Protein AF-M4STZ7-F1 (afdb_monomer_lite)

Organism: NCBI:txid5691

Radius of gyration: 36.87 Å; chains: 1; bounding box: 83×40×98 Å

pLDDT: mean 79.19, std 10.37, range [31.92, 92.44]

Structure (mmCIF, N/CA/C/O backbone):
data_AF-M4STZ7-F1
#
_entry.id   AF-M4STZ7-F1
#
loop_
_atom_site.group_PDB
_atom_site.id
_atom_site.type_symbol
_atom_site.label_atom_id
_atom_site.label_alt_id
_atom_site.label_comp_id
_atom_site.label_asym_id
_atom_site.label_entity_id
_atom_site.label_seq_id
_atom_site.pdbx_PDB_ins_code
_atom_site.Cartn_x
_atom_site.Cartn_y
_atom_site.Cartn_z
_atom_site.occupancy
_atom_site.B_iso_or_equiv
_atom_site.auth_seq_id
_atom_site.auth_comp_id
_atom_site.auth_asym_id
_atom_site.auth_atom_id
_atom_site.pdbx_PDB_model_num
ATOM 1 N N . ALA A 1 1 ? -32.138 -18.085 44.989 1.00 36.69 1 ALA A N 1
ATOM 2 C CA . ALA A 1 1 ? -31.304 -17.158 44.202 1.00 36.69 1 ALA A CA 1
ATOM 3 C C . ALA A 1 1 ? -30.713 -16.128 45.153 1.00 36.69 1 ALA A C 1
ATOM 5 O O . ALA A 1 1 ? -31.464 -15.382 45.769 1.00 36.69 1 ALA A O 1
ATOM 6 N N . LYS A 1 2 ? -29.395 -16.163 45.372 1.00 31.92 2 LYS A N 1
ATOM 7 C CA . LYS A 1 2 ? -28.689 -15.140 46.151 1.00 31.92 2 LYS A CA 1
ATOM 8 C C . LYS A 1 2 ? -28.800 -13.855 45.323 1.00 31.92 2 LYS A C 1
ATOM 10 O O . LYS A 1 2 ? -28.365 -13.872 44.177 1.00 31.92 2 LYS A O 1
ATOM 15 N N . GLN A 1 3 ? -29.460 -12.813 45.834 1.00 32.50 3 GLN A N 1
ATOM 16 C CA . GLN A 1 3 ? -29.439 -11.492 45.198 1.00 32.50 3 GLN A CA 1
ATOM 17 C C . GLN A 1 3 ? -27.969 -11.105 45.050 1.00 32.50 3 GLN A C 1
ATOM 19 O O . GLN A 1 3 ? -27.291 -10.866 46.049 1.00 32.50 3 GLN A O 1
ATOM 24 N N . ALA A 1 4 ? -27.456 -11.147 43.822 1.00 40.38 4 ALA A N 1
ATOM 25 C CA . ALA A 1 4 ? -26.165 -10.567 43.526 1.00 40.38 4 ALA A CA 1
ATOM 26 C C . ALA A 1 4 ? -26.254 -9.091 43.922 1.00 40.38 4 ALA A C 1
ATOM 28 O O . ALA A 1 4 ? -27.244 -8.423 43.618 1.00 40.38 4 ALA A O 1
ATOM 29 N N . ASN A 1 5 ? -25.271 -8.610 44.674 1.00 54.84 5 ASN A N 1
ATOM 30 C CA . ASN A 1 5 ? -25.230 -7.217 45.078 1.00 54.84 5 ASN A CA 1
ATOM 31 C C . ASN A 1 5 ? -25.206 -6.370 43.794 1.00 54.84 5 ASN A C 1
ATOM 33 O O . ASN A 1 5 ? -24.408 -6.646 42.896 1.00 54.84 5 ASN A O 1
ATOM 37 N N . ASP A 1 6 ? -26.091 -5.377 43.687 1.00 68.31 6 ASP A N 1
ATOM 38 C CA . ASP A 1 6 ? -26.350 -4.589 42.463 1.00 68.31 6 ASP A CA 1
ATOM 39 C C . ASP A 1 6 ? -25.042 -4.056 41.835 1.00 68.31 6 ASP A C 1
ATOM 41 O O . ASP A 1 6 ? -24.856 -4.029 40.621 1.00 68.31 6 ASP A O 1
ATOM 45 N N . LYS A 1 7 ? -24.070 -3.712 42.693 1.00 77.56 7 LYS A N 1
ATOM 46 C CA . LYS A 1 7 ? -22.741 -3.233 42.295 1.00 77.56 7 LYS A CA 1
ATOM 47 C C . LYS A 1 7 ? -21.816 -4.321 41.747 1.00 77.56 7 LYS A C 1
ATOM 49 O O . LYS A 1 7 ? -21.089 -4.046 40.801 1.00 77.56 7 LYS A O 1
ATOM 54 N N . ASP A 1 8 ? -21.837 -5.530 42.299 1.00 81.69 8 ASP A N 1
ATOM 55 C CA . ASP A 1 8 ? -20.939 -6.609 41.864 1.00 81.69 8 ASP A CA 1
ATOM 56 C C . ASP A 1 8 ? -21.314 -7.074 40.453 1.00 81.69 8 ASP A C 1
ATOM 58 O O . ASP A 1 8 ? -20.449 -7.255 39.598 1.00 81.69 8 ASP A O 1
ATOM 62 N N . SER A 1 9 ? -22.619 -7.171 40.176 1.00 85.00 9 SER A N 1
ATOM 63 C CA . SER A 1 9 ? -23.129 -7.495 38.837 1.00 85.00 9 SER A CA 1
ATOM 64 C C . SER A 1 9 ? -22.817 -6.389 37.827 1.00 85.00 9 SER A C 1
ATOM 66 O O . SER A 1 9 ? -22.466 -6.685 36.683 1.00 85.00 9 SER A O 1
ATOM 68 N N . ALA A 1 10 ? -22.894 -5.120 38.246 1.00 86.31 10 ALA A N 1
ATOM 69 C CA . ALA A 1 10 ? -22.489 -3.977 37.430 1.00 86.31 10 ALA A CA 1
ATOM 70 C C . ALA A 1 10 ? -21.002 -4.021 37.081 1.00 86.31 10 ALA A C 1
ATOM 72 O O . ALA A 1 10 ? -20.657 -3.966 35.903 1.00 86.31 10 ALA A O 1
ATOM 73 N N . TYR A 1 11 ? -20.122 -4.195 38.069 1.00 86.50 11 TYR A N 1
ATOM 74 C CA . TYR A 1 11 ? -18.685 -4.297 37.823 1.00 86.50 11 TYR A CA 1
ATOM 75 C C . TYR A 1 11 ? -18.323 -5.510 36.966 1.00 86.50 11 TYR A C 1
ATOM 77 O O . TYR A 1 11 ? -17.530 -5.366 36.039 1.00 86.50 11 TYR A O 1
ATOM 85 N N . ALA A 1 12 ? -18.941 -6.671 37.199 1.00 87.69 12 ALA A N 1
ATOM 86 C CA . ALA A 1 12 ? -18.745 -7.853 36.362 1.00 87.69 12 ALA A CA 1
ATOM 87 C C . ALA A 1 12 ? -19.181 -7.604 34.906 1.00 87.69 12 ALA A C 1
ATOM 89 O O . ALA A 1 12 ? -18.456 -7.952 33.974 1.00 87.69 12 ALA A O 1
ATOM 90 N N . THR A 1 13 ? -20.323 -6.938 34.703 1.00 88.75 13 THR A N 1
ATOM 91 C CA . THR A 1 13 ? -20.820 -6.577 33.365 1.00 88.75 13 THR A CA 1
ATOM 92 C C . THR A 1 13 ? -19.887 -5.586 32.674 1.00 88.75 13 THR A C 1
ATOM 94 O O . THR A 1 13 ? -19.542 -5.783 31.509 1.00 88.75 13 THR A O 1
ATOM 97 N N . LEU A 1 14 ? -19.434 -4.542 33.378 1.00 87.69 14 LEU A N 1
ATOM 98 C CA . LEU A 1 14 ? -18.493 -3.551 32.846 1.00 87.69 14 LEU A CA 1
ATOM 99 C C . LEU A 1 14 ? -17.143 -4.192 32.498 1.00 87.69 14 LEU A C 1
ATOM 101 O O . LEU A 1 14 ? -16.616 -3.931 31.420 1.00 87.69 14 LEU A O 1
ATOM 105 N N . ALA A 1 15 ? -16.615 -5.068 33.357 1.00 86.44 15 ALA A N 1
ATOM 106 C CA . ALA A 1 15 ? -15.356 -5.771 33.123 1.00 86.44 15 ALA A CA 1
ATOM 107 C C . ALA A 1 15 ? -15.439 -6.715 31.913 1.00 86.44 15 ALA A C 1
ATOM 109 O O . ALA A 1 15 ? -14.572 -6.679 31.039 1.00 86.44 15 ALA A O 1
ATOM 110 N N . ALA A 1 16 ? -16.505 -7.514 31.811 1.00 88.31 16 ALA A N 1
ATOM 111 C CA . ALA A 1 16 ? -16.728 -8.393 30.665 1.00 88.31 16 ALA A CA 1
ATOM 112 C C . ALA A 1 16 ? -16.930 -7.598 29.362 1.00 88.31 16 ALA A C 1
ATOM 114 O O . ALA A 1 16 ? -16.381 -7.963 28.322 1.00 88.31 16 ALA A O 1
ATOM 115 N N . THR A 1 17 ? -17.647 -6.471 29.424 1.00 89.06 17 THR A N 1
ATOM 116 C CA . THR A 1 17 ? -17.831 -5.561 28.281 1.00 89.06 17 THR A CA 1
ATOM 117 C C . THR A 1 17 ? -16.500 -4.959 27.838 1.00 89.06 17 THR A C 1
ATOM 119 O O . THR A 1 17 ? -16.188 -4.968 26.648 1.00 89.06 17 THR A O 1
ATOM 122 N N . ALA A 1 18 ? -15.681 -4.481 28.778 1.00 86.69 18 ALA A N 1
ATOM 123 C CA . ALA A 1 18 ? -14.350 -3.955 28.491 1.00 86.69 18 ALA A CA 1
ATOM 124 C C . ALA A 1 18 ? -13.453 -5.020 27.838 1.00 86.69 18 ALA A C 1
ATOM 126 O O . ALA A 1 18 ? -12.790 -4.741 26.839 1.00 86.69 18 ALA A O 1
ATOM 127 N N . GLY A 1 19 ? -13.482 -6.256 28.351 1.00 86.25 19 GLY A N 1
ATOM 128 C CA . GLY A 1 19 ? -12.762 -7.391 27.771 1.00 86.25 19 GLY A CA 1
ATOM 129 C C . GLY A 1 19 ? -13.216 -7.722 26.346 1.00 86.25 19 GLY A C 1
ATOM 130 O O . GLY A 1 19 ? -12.379 -7.915 25.462 1.00 86.25 19 GLY A O 1
ATOM 131 N N . HIS A 1 20 ? -14.528 -7.722 26.093 1.00 87.81 20 HIS A N 1
ATOM 132 C CA . HIS A 1 20 ? -15.084 -7.930 24.756 1.00 87.81 20 HIS A CA 1
ATOM 133 C C . HIS A 1 20 ? -14.659 -6.824 23.783 1.00 87.81 20 HIS A C 1
ATOM 135 O O . HIS A 1 20 ? -14.109 -7.121 22.723 1.00 87.81 20 HIS A O 1
ATOM 141 N N . LYS A 1 21 ? -14.829 -5.553 24.172 1.00 87.12 21 LYS A N 1
ATOM 142 C CA . LYS A 1 21 ? -14.406 -4.391 23.377 1.00 87.12 21 LYS A CA 1
ATOM 143 C C . LYS A 1 21 ? -12.910 -4.430 23.064 1.00 87.12 21 LYS A C 1
ATOM 145 O O . LYS A 1 21 ? -12.522 -4.163 21.931 1.00 87.12 21 LYS A O 1
ATOM 150 N N . LEU A 1 22 ? -12.066 -4.818 24.025 1.00 86.12 22 LEU A N 1
ATOM 151 C CA . LEU A 1 22 ? -10.625 -4.975 23.810 1.00 86.12 22 LEU A CA 1
ATOM 152 C C . LEU A 1 22 ? -10.309 -6.101 22.816 1.00 86.12 22 LEU A C 1
ATOM 154 O O . LEU A 1 22 ? -9.464 -5.928 21.937 1.00 86.12 22 LEU A O 1
ATOM 158 N N . SER A 1 23 ? -10.971 -7.253 22.941 1.00 87.38 23 SER A N 1
ATOM 159 C CA . SER A 1 23 ? -10.806 -8.372 22.006 1.00 87.38 23 SER A CA 1
ATOM 160 C C . SER A 1 23 ? -11.215 -7.976 20.584 1.00 87.38 23 SER A C 1
ATOM 162 O O . SER A 1 23 ? -10.456 -8.198 19.639 1.00 87.38 23 SER A O 1
ATOM 164 N N . GLN A 1 24 ? -12.357 -7.300 20.444 1.00 87.50 24 GLN A N 1
ATOM 165 C CA . GLN A 1 24 ? -12.844 -6.784 19.170 1.00 87.50 24 GLN A CA 1
ATOM 166 C C . GLN A 1 24 ? -11.887 -5.740 18.580 1.00 87.50 24 GLN A C 1
ATOM 168 O O . GLN A 1 24 ? -11.532 -5.837 17.409 1.00 87.50 24 GLN A O 1
ATOM 173 N N . ALA A 1 25 ? -11.392 -4.800 19.393 1.00 86.69 25 ALA A N 1
ATOM 174 C CA . ALA A 1 25 ? -10.435 -3.786 18.953 1.00 86.69 25 ALA A CA 1
ATOM 175 C C . ALA A 1 25 ? -9.136 -4.423 18.443 1.00 86.69 25 ALA A C 1
ATOM 177 O O . ALA A 1 25 ? -8.599 -3.996 17.424 1.00 86.69 25 ALA A O 1
ATOM 178 N N . ARG A 1 26 ? -8.643 -5.478 19.108 1.00 86.25 26 ARG A N 1
ATOM 179 C CA . ARG A 1 26 ? -7.466 -6.238 18.655 1.00 86.25 26 ARG A CA 1
ATOM 180 C C . ARG A 1 26 ? -7.719 -6.955 17.330 1.00 86.25 26 ARG A C 1
ATOM 182 O O . ARG A 1 26 ? -6.863 -6.906 16.447 1.00 86.25 26 ARG A O 1
ATOM 189 N N . ALA A 1 27 ? -8.877 -7.598 17.180 1.00 85.81 27 ALA A N 1
ATOM 190 C CA . ALA A 1 27 ? -9.253 -8.262 15.934 1.00 85.81 27 ALA A CA 1
ATOM 191 C C . ALA A 1 27 ? -9.346 -7.252 14.777 1.00 85.81 27 ALA A C 1
ATOM 193 O O . ALA A 1 27 ? -8.732 -7.453 13.726 1.00 85.81 27 ALA A O 1
ATOM 194 N N . ASP A 1 28 ? -10.016 -6.122 15.007 1.00 85.94 28 ASP A N 1
ATOM 195 C CA . ASP A 1 28 ? -10.149 -5.035 14.039 1.00 85.94 28 ASP A CA 1
ATOM 196 C C . ASP A 1 28 ? -8.785 -4.439 13.668 1.00 85.94 28 ASP A C 1
ATOM 198 O O . ASP A 1 28 ? -8.473 -4.302 12.484 1.00 85.94 28 ASP A O 1
ATOM 202 N N . TYR A 1 29 ? -7.926 -4.187 14.659 1.00 84.56 29 TYR A N 1
ATOM 203 C CA . TYR A 1 29 ? -6.570 -3.686 14.447 1.00 84.56 29 TYR A CA 1
ATOM 204 C C . TYR A 1 29 ? -5.717 -4.641 13.601 1.00 84.56 29 TYR A C 1
ATOM 206 O O . TYR A 1 29 ? -5.048 -4.200 12.670 1.00 84.56 29 TYR A O 1
ATOM 214 N N . SER A 1 30 ? -5.771 -5.951 13.868 1.00 83.44 30 SER A N 1
ATOM 215 C CA . SER A 1 30 ? -5.002 -6.948 13.107 1.00 83.44 30 SER A CA 1
ATOM 216 C C . SER A 1 30 ? -5.407 -7.016 11.625 1.00 83.44 30 SER A C 1
ATOM 218 O O . SER A 1 30 ? -4.547 -7.062 10.743 1.00 83.44 30 SER A O 1
ATOM 220 N N . SER A 1 31 ? -6.711 -6.933 11.342 1.00 81.19 31 SER A N 1
ATOM 221 C CA . SER A 1 31 ? -7.262 -6.893 9.982 1.00 81.19 31 SER A CA 1
ATOM 222 C C . SER A 1 31 ? -6.841 -5.624 9.232 1.00 81.19 31 SER A C 1
ATOM 224 O O . SER A 1 31 ? -6.428 -5.686 8.070 1.00 81.19 31 SER A O 1
ATOM 226 N N . VAL A 1 32 ? -6.889 -4.470 9.907 1.00 85.88 32 VAL A N 1
ATOM 227 C CA . VAL A 1 32 ? -6.452 -3.185 9.343 1.00 85.88 32 VAL A CA 1
ATOM 228 C C . VAL A 1 32 ? -4.949 -3.190 9.068 1.00 85.88 32 VAL A C 1
ATOM 230 O O . VAL A 1 32 ? -4.535 -2.790 7.981 1.00 85.88 32 VAL A O 1
ATOM 233 N N . LEU A 1 33 ? -4.135 -3.685 10.006 1.00 85.19 33 LEU A N 1
ATOM 234 C CA . LEU A 1 33 ? -2.685 -3.784 9.836 1.00 85.19 33 LEU A CA 1
ATOM 235 C C . LEU A 1 33 ? -2.307 -4.601 8.605 1.00 85.19 33 LEU A C 1
ATOM 237 O O . LEU A 1 33 ? -1.517 -4.129 7.792 1.00 85.19 33 LEU A O 1
ATOM 241 N N . TYR A 1 34 ? -2.899 -5.785 8.434 1.00 84.38 34 TYR A N 1
ATOM 242 C CA . TYR A 1 34 ? -2.625 -6.637 7.277 1.00 84.38 34 TYR A CA 1
ATOM 243 C C . TYR A 1 34 ? -2.860 -5.895 5.951 1.00 84.38 34 TYR A C 1
ATOM 245 O O . TYR A 1 34 ? -2.016 -5.913 5.052 1.00 84.38 34 TYR A O 1
ATOM 253 N N . LYS A 1 35 ? -3.981 -5.172 5.847 1.00 86.00 35 LYS A N 1
ATOM 254 C CA . LYS A 1 35 ? -4.319 -4.392 4.650 1.00 86.00 35 LYS A CA 1
ATOM 255 C C . LYS A 1 35 ? -3.388 -3.197 4.448 1.00 86.00 35 LYS A C 1
ATOM 257 O O . LYS A 1 35 ? -2.974 -2.945 3.321 1.00 86.00 35 LYS A O 1
ATOM 262 N N . LEU A 1 36 ? -3.010 -2.492 5.514 1.00 87.12 36 LEU A N 1
ATOM 263 C CA . LEU A 1 36 ? -2.041 -1.395 5.435 1.00 87.12 36 LEU A CA 1
ATOM 264 C C . LEU A 1 36 ? -0.659 -1.880 4.985 1.00 87.12 36 LEU A C 1
ATOM 266 O O . LEU A 1 36 ? -0.031 -1.228 4.152 1.00 87.12 36 LEU A O 1
ATOM 270 N N . THR A 1 37 ? -0.199 -3.036 5.469 1.00 86.12 37 THR A N 1
ATOM 271 C CA . THR A 1 37 ? 1.058 -3.641 5.013 1.00 86.12 37 THR A CA 1
ATOM 272 C C . THR A 1 37 ? 1.017 -3.948 3.518 1.00 86.12 37 THR A C 1
ATOM 274 O O . THR A 1 37 ? 1.979 -3.643 2.816 1.00 86.12 37 THR A O 1
ATOM 277 N N . ALA A 1 38 ? -0.101 -4.471 3.003 1.00 84.69 38 ALA A N 1
ATOM 278 C CA . ALA A 1 38 ? -0.265 -4.706 1.569 1.00 84.69 38 ALA A CA 1
ATOM 279 C C . ALA A 1 38 ? -0.161 -3.405 0.748 1.00 84.69 38 ALA A C 1
ATOM 281 O O . ALA A 1 38 ? 0.524 -3.382 -0.275 1.00 84.69 38 ALA A O 1
ATOM 282 N N . VAL A 1 39 ? -0.758 -2.303 1.221 1.00 88.56 39 VAL A N 1
ATOM 283 C CA . VAL A 1 39 ? -0.627 -0.984 0.570 1.00 88.56 39 VAL A CA 1
ATOM 284 C C . VAL A 1 39 ? 0.818 -0.497 0.575 1.00 88.56 39 VAL A C 1
ATOM 286 O O . VAL A 1 39 ? 1.313 -0.046 -0.455 1.00 88.56 39 VAL A O 1
ATOM 289 N N . ILE A 1 40 ? 1.508 -0.586 1.714 1.00 87.88 40 ILE A N 1
ATOM 290 C CA . ILE A 1 40 ? 2.907 -0.155 1.830 1.00 87.88 40 ILE A CA 1
ATOM 291 C C . ILE A 1 40 ? 3.788 -0.939 0.852 1.00 87.88 40 ILE A C 1
ATOM 293 O O . ILE A 1 40 ? 4.594 -0.338 0.141 1.00 87.88 40 ILE A O 1
ATOM 297 N N . SER A 1 41 ? 3.606 -2.258 0.767 1.00 87.25 41 SER A N 1
ATOM 298 C CA . SER A 1 41 ? 4.318 -3.100 -0.199 1.00 87.25 41 SER A CA 1
ATOM 299 C C . SER A 1 41 ? 4.025 -2.687 -1.643 1.00 87.25 41 SER A C 1
ATOM 301 O O . SER A 1 41 ? 4.961 -2.497 -2.416 1.00 87.25 41 SER A O 1
ATOM 303 N N . ALA A 1 42 ? 2.756 -2.456 -1.995 1.00 89.50 42 ALA A N 1
ATOM 304 C CA . ALA A 1 42 ? 2.362 -2.007 -3.332 1.00 89.50 42 ALA A CA 1
ATOM 305 C C . ALA A 1 42 ? 2.991 -0.650 -3.708 1.00 89.50 42 ALA A C 1
ATOM 307 O O . ALA A 1 42 ? 3.523 -0.489 -4.808 1.00 89.50 42 ALA A O 1
ATOM 308 N N . ILE A 1 43 ? 2.995 0.316 -2.780 1.00 89.06 43 ILE A N 1
ATOM 309 C CA . ILE A 1 43 ? 3.647 1.622 -2.966 1.00 89.06 43 ILE A CA 1
ATOM 310 C C . ILE A 1 43 ? 5.152 1.441 -3.184 1.00 89.06 43 ILE A C 1
ATOM 312 O O . ILE A 1 43 ? 5.709 2.010 -4.123 1.00 89.06 43 ILE A O 1
ATOM 316 N N . ASN A 1 44 ? 5.815 0.644 -2.344 1.00 87.56 44 ASN A N 1
ATOM 317 C CA . ASN A 1 44 ? 7.256 0.419 -2.437 1.00 87.56 44 ASN A CA 1
ATOM 318 C C . ASN A 1 44 ? 7.649 -0.263 -3.751 1.00 87.56 44 ASN A C 1
ATOM 320 O O . ASN A 1 44 ? 8.606 0.175 -4.393 1.00 87.56 44 ASN A O 1
ATOM 324 N N . ASN A 1 45 ? 6.888 -1.268 -4.188 1.00 88.75 45 ASN A N 1
ATOM 325 C CA . ASN A 1 45 ? 7.097 -1.937 -5.471 1.00 88.75 45 ASN A CA 1
ATOM 326 C C . ASN A 1 45 ? 6.955 -0.957 -6.636 1.00 88.75 45 ASN A C 1
ATOM 328 O O . ASN A 1 45 ? 7.814 -0.905 -7.515 1.00 88.75 45 ASN A O 1
ATOM 332 N N . ARG A 1 46 ? 5.920 -0.107 -6.618 1.00 89.38 46 ARG A N 1
ATOM 333 C CA . ARG A 1 46 ? 5.728 0.898 -7.668 1.00 89.38 46 ARG A CA 1
ATOM 334 C C . ARG A 1 46 ? 6.828 1.962 -7.666 1.00 89.38 46 ARG A C 1
ATOM 336 O O . ARG A 1 46 ? 7.290 2.363 -8.731 1.00 89.38 46 ARG A O 1
ATOM 343 N N . ILE A 1 47 ? 7.296 2.396 -6.493 1.00 87.12 47 ILE A N 1
ATOM 344 C CA . ILE A 1 47 ? 8.455 3.297 -6.368 1.00 87.12 47 ILE A CA 1
ATOM 345 C C . ILE A 1 47 ? 9.715 2.639 -6.945 1.00 87.12 47 ILE A C 1
ATOM 347 O O . ILE A 1 47 ? 10.487 3.307 -7.631 1.00 87.12 47 ILE A O 1
ATOM 351 N N . ALA A 1 48 ? 9.939 1.350 -6.680 1.00 85.69 48 ALA A N 1
ATOM 352 C CA . ALA A 1 48 ? 11.068 0.610 -7.235 1.00 85.69 48 ALA A CA 1
ATOM 353 C C . ALA A 1 48 ? 10.990 0.529 -8.767 1.00 85.69 48 ALA A C 1
ATOM 355 O O . ALA A 1 48 ? 11.971 0.856 -9.435 1.00 85.69 48 ALA A O 1
ATOM 356 N N . ALA A 1 49 ? 9.815 0.215 -9.321 1.00 87.38 49 ALA A N 1
ATOM 357 C CA . ALA A 1 49 ? 9.586 0.216 -10.764 1.00 87.38 49 ALA A CA 1
ATOM 358 C C . ALA A 1 49 ? 9.861 1.597 -11.385 1.00 87.38 49 ALA A C 1
ATOM 360 O O . ALA A 1 49 ? 10.537 1.694 -12.403 1.00 87.38 49 ALA A O 1
ATOM 361 N N . LEU A 1 50 ? 9.418 2.688 -10.748 1.00 85.62 50 LEU A N 1
ATOM 362 C CA . LEU A 1 50 ? 9.689 4.058 -11.212 1.00 85.62 50 LEU A CA 1
ATOM 363 C C . LEU A 1 50 ? 11.181 4.411 -11.192 1.00 85.62 50 LEU A C 1
ATOM 365 O O . LEU A 1 50 ? 11.673 5.071 -12.111 1.00 85.62 50 LEU A O 1
ATOM 369 N N . LYS A 1 51 ? 11.918 3.972 -10.166 1.00 81.44 51 LYS A N 1
ATOM 370 C CA . LYS A 1 51 ? 13.379 4.133 -10.115 1.00 81.44 51 LYS A CA 1
ATOM 371 C C . LYS A 1 51 ? 14.053 3.378 -11.255 1.00 81.44 51 LYS A C 1
ATOM 373 O O . LYS A 1 51 ? 14.964 3.920 -11.876 1.00 81.44 51 LYS A O 1
ATOM 378 N N . GLU A 1 52 ? 13.591 2.166 -11.543 1.00 81.38 52 GLU A N 1
ATOM 379 C CA . GLU A 1 52 ? 14.145 1.356 -12.621 1.00 81.38 52 GLU A CA 1
ATOM 380 C C . GLU A 1 52 ? 13.825 1.942 -13.996 1.00 81.38 52 GLU A C 1
ATOM 382 O O . GLU A 1 52 ? 14.734 2.106 -14.802 1.00 81.38 52 GLU A O 1
ATOM 387 N N . LEU A 1 53 ? 12.586 2.383 -14.225 1.00 81.44 53 LEU A N 1
ATOM 388 C CA . LEU A 1 53 ? 12.194 3.114 -15.430 1.00 81.44 53 LEU A CA 1
ATOM 389 C C . LEU A 1 53 ? 13.078 4.344 -15.655 1.00 81.44 53 LEU A C 1
ATOM 391 O O . LEU A 1 53 ? 13.527 4.605 -16.768 1.00 81.44 53 LEU A O 1
ATOM 395 N N . THR A 1 54 ? 13.371 5.080 -14.584 1.00 76.31 54 THR A N 1
ATOM 396 C CA . THR A 1 54 ? 14.263 6.241 -14.627 1.00 76.31 54 THR A CA 1
ATOM 397 C C . THR A 1 54 ? 15.689 5.822 -15.010 1.00 76.31 54 THR A C 1
ATOM 399 O O . THR A 1 54 ? 16.292 6.425 -15.890 1.00 76.31 54 THR A O 1
ATOM 402 N N . ARG A 1 55 ? 16.222 4.740 -14.427 1.00 74.38 55 ARG A N 1
ATOM 403 C CA . ARG A 1 55 ? 17.560 4.206 -14.743 1.00 74.38 55 ARG A CA 1
ATOM 404 C C . ARG A 1 55 ? 17.671 3.668 -16.175 1.00 74.38 55 ARG A C 1
ATOM 406 O O . ARG A 1 55 ? 18.720 3.816 -16.801 1.00 74.38 55 ARG A O 1
ATOM 413 N N . LEU A 1 56 ? 16.619 3.009 -16.653 1.00 73.75 56 LEU A N 1
ATOM 414 C CA . LEU A 1 56 ? 16.561 2.305 -17.933 1.00 73.75 56 LEU A CA 1
ATOM 415 C C . LEU A 1 56 ? 16.036 3.147 -19.088 1.00 73.75 56 LEU A C 1
ATOM 417 O O . LEU A 1 56 ? 16.072 2.663 -20.209 1.00 73.75 56 LEU A O 1
ATOM 421 N N . SER A 1 57 ? 15.587 4.378 -18.849 1.00 70.19 57 SER A N 1
ATOM 422 C CA . SER A 1 57 ? 15.240 5.327 -19.907 1.00 70.19 57 SER A CA 1
ATOM 423 C C . SER A 1 57 ? 16.436 6.226 -20.194 1.00 70.19 57 SER A C 1
ATOM 425 O O . SER A 1 57 ? 16.495 7.347 -19.675 1.00 70.19 57 SER A O 1
ATOM 427 N N . PRO A 1 58 ? 17.432 5.786 -20.987 1.00 59.56 58 PRO A N 1
ATOM 428 C CA . PRO A 1 58 ? 18.481 6.689 -21.390 1.00 59.56 58 PRO A CA 1
ATOM 429 C C . PRO A 1 58 ? 17.813 7.751 -22.263 1.00 59.56 58 PRO A C 1
ATOM 431 O O . PRO A 1 58 ? 17.309 7.467 -23.344 1.00 59.56 58 PRO A O 1
ATOM 434 N N . GLY A 1 59 ? 17.834 9.011 -21.831 1.00 56.28 59 GLY A N 1
ATOM 435 C CA . GLY A 1 59 ? 17.383 10.133 -22.666 1.00 56.28 59 GLY A CA 1
ATOM 436 C C . GLY A 1 59 ? 18.244 10.351 -23.926 1.00 56.28 59 GLY A C 1
ATOM 437 O O . GLY A 1 59 ? 18.206 11.431 -24.508 1.00 56.28 59 GLY A O 1
ATOM 438 N N . LYS A 1 60 ? 19.092 9.377 -24.296 1.00 59.00 60 LYS A N 1
ATOM 439 C CA . LYS A 1 60 ? 20.082 9.374 -25.380 1.00 59.00 60 LYS A CA 1
ATOM 440 C C . LYS A 1 60 ? 20.285 7.943 -25.906 1.00 59.00 60 LYS A C 1
ATOM 442 O O . LYS A 1 60 ? 20.061 6.978 -25.184 1.00 59.00 60 LYS A O 1
ATOM 447 N N . SER A 1 61 ? 20.788 7.809 -27.132 1.00 66.56 61 SER A N 1
ATOM 448 C CA . SER A 1 61 ? 21.182 6.523 -27.731 1.00 66.56 61 SER A CA 1
ATOM 449 C C . SER A 1 61 ? 22.177 5.741 -26.860 1.00 66.56 61 SER A C 1
ATOM 451 O O . SER A 1 61 ? 23.025 6.336 -26.185 1.00 66.56 61 SER A O 1
ATOM 453 N N . LEU A 1 62 ? 22.130 4.406 -26.925 1.00 79.25 62 LEU A N 1
ATOM 454 C CA . LEU A 1 62 ? 23.129 3.551 -26.278 1.00 79.25 62 LEU A CA 1
ATOM 455 C C . LEU A 1 62 ? 24.523 3.817 -26.860 1.00 79.25 62 LEU A C 1
ATOM 457 O O . LEU A 1 62 ? 24.689 3.988 -28.070 1.00 79.25 62 LEU A O 1
ATOM 461 N N . GLN A 1 63 ? 25.547 3.828 -26.006 1.00 79.44 63 GLN A N 1
ATOM 462 C CA . GLN A 1 63 ? 26.923 3.973 -26.466 1.00 79.44 63 GLN A CA 1
ATOM 463 C C . GLN A 1 63 ? 27.483 2.622 -26.887 1.00 79.44 63 GLN A C 1
ATOM 465 O O . GLN A 1 63 ? 27.472 1.665 -26.111 1.00 79.44 63 GLN A O 1
ATOM 470 N N . ARG A 1 64 ? 28.038 2.574 -28.099 1.00 85.00 64 ARG A N 1
ATOM 471 C CA . ARG A 1 64 ? 28.843 1.445 -28.571 1.00 85.00 64 ARG A CA 1
ATOM 472 C C . ARG A 1 64 ? 30.107 1.328 -27.717 1.00 85.00 64 ARG A C 1
ATOM 474 O O . ARG A 1 64 ? 30.644 2.337 -27.245 1.00 85.00 64 ARG A O 1
ATOM 481 N N . GLN A 1 65 ? 30.596 0.113 -27.538 1.00 84.00 65 GLN A N 1
ATOM 482 C CA . GLN A 1 65 ? 31.900 -0.224 -26.966 1.00 84.00 65 GLN A CA 1
ATOM 483 C C . GLN A 1 65 ? 32.773 -0.894 -28.031 1.00 84.00 65 GLN A C 1
ATOM 485 O O . GLN A 1 65 ? 32.328 -1.055 -29.164 1.00 84.00 65 GLN A O 1
ATOM 490 N N . VAL A 1 66 ? 34.008 -1.242 -27.665 1.00 82.81 66 VAL A N 1
ATOM 491 C CA . VAL A 1 66 ? 34.970 -1.912 -28.552 1.00 82.81 66 VAL A CA 1
ATOM 492 C C . VAL A 1 66 ? 34.308 -3.088 -29.271 1.00 82.81 66 VAL A C 1
ATOM 494 O O . VAL A 1 66 ? 33.577 -3.871 -28.656 1.00 82.81 66 VAL A O 1
ATOM 497 N N . ALA A 1 67 ? 34.544 -3.160 -30.578 1.00 88.19 67 ALA A N 1
ATOM 498 C CA . ALA A 1 67 ? 34.028 -4.217 -31.427 1.00 88.19 67 ALA A CA 1
ATOM 499 C C . ALA A 1 67 ? 35.005 -5.394 -31.467 1.00 88.19 67 ALA A C 1
ATOM 501 O O . ALA A 1 67 ? 36.212 -5.182 -31.484 1.00 88.19 67 ALA A O 1
ATOM 502 N N . THR A 1 68 ? 34.496 -6.619 -31.547 1.00 89.25 68 THR A N 1
ATOM 503 C CA . THR A 1 68 ? 35.319 -7.829 -31.651 1.00 89.25 68 THR A CA 1
ATOM 504 C C . THR A 1 68 ? 34.984 -8.567 -32.947 1.00 89.25 68 THR A C 1
ATOM 506 O O . THR A 1 68 ? 33.846 -9.026 -33.105 1.00 89.25 68 THR A O 1
ATOM 509 N N . PRO A 1 69 ? 35.933 -8.707 -33.890 1.00 88.62 69 PRO A N 1
ATOM 510 C CA . PRO A 1 69 ? 35.718 -9.511 -35.085 1.00 88.62 69 PRO A CA 1
ATOM 511 C C . PRO A 1 69 ? 35.708 -11.001 -34.730 1.00 88.62 69 PRO A C 1
ATOM 513 O O . PRO A 1 69 ? 36.436 -11.457 -33.848 1.00 88.62 69 PRO A O 1
ATOM 516 N N . GLY A 1 70 ? 34.913 -11.781 -35.454 1.00 85.88 70 GLY A N 1
ATOM 517 C CA . GLY A 1 70 ? 34.869 -13.227 -35.302 1.00 85.88 70 GLY A CA 1
ATOM 518 C C . GLY A 1 70 ? 34.532 -13.945 -36.602 1.00 85.88 70 GLY A C 1
ATOM 519 O O . GLY A 1 70 ? 33.929 -13.386 -37.521 1.00 85.88 70 GLY A O 1
ATOM 520 N N . ASN A 1 71 ? 34.911 -15.216 -36.650 1.00 81.69 71 ASN A N 1
ATOM 521 C CA . ASN A 1 71 ? 34.477 -16.154 -37.680 1.00 81.69 71 ASN A CA 1
ATOM 522 C C . ASN A 1 71 ? 33.245 -16.905 -37.189 1.00 81.69 71 ASN A C 1
ATOM 524 O O . ASN A 1 71 ? 33.091 -17.045 -35.976 1.00 81.69 71 ASN A O 1
ATOM 528 N N . GLU A 1 72 ? 32.458 -17.407 -38.141 1.00 74.12 72 GLU A N 1
ATOM 529 C CA . GLU A 1 72 ? 31.361 -18.352 -37.938 1.00 74.12 72 GLU A CA 1
ATOM 530 C C . GLU A 1 72 ? 30.297 -17.842 -36.954 1.00 74.12 72 GLU A C 1
ATOM 532 O O . GLU A 1 72 ? 30.503 -17.626 -35.751 1.00 74.12 72 GLU A O 1
ATOM 537 N N . ASP A 1 73 ? 29.105 -17.633 -37.490 1.00 74.56 73 ASP A N 1
ATOM 538 C CA . ASP A 1 73 ? 27.946 -17.265 -36.703 1.00 74.56 73 ASP A CA 1
ATOM 539 C C . ASP A 1 73 ? 26.869 -18.342 -36.835 1.00 74.56 73 ASP A C 1
ATOM 541 O O . ASP A 1 73 ? 26.752 -19.030 -37.848 1.00 74.56 73 ASP A O 1
ATOM 545 N N . SER A 1 74 ? 26.088 -18.516 -35.774 1.00 77.81 74 SER A N 1
ATOM 546 C CA . SER A 1 74 ? 25.010 -19.505 -35.727 1.00 77.81 74 SER A CA 1
ATOM 547 C C . SER A 1 74 ? 23.807 -19.133 -36.597 1.00 77.81 74 SER A C 1
ATOM 549 O O . SER A 1 74 ? 22.908 -19.952 -36.750 1.00 77.81 74 SER A O 1
ATOM 551 N N . THR A 1 75 ? 23.757 -17.909 -37.129 1.00 81.56 75 THR A N 1
ATOM 552 C CA . THR A 1 75 ? 22.621 -17.381 -37.893 1.00 81.56 75 THR A CA 1
ATOM 553 C C . THR A 1 75 ? 22.763 -17.690 -39.383 1.00 81.56 75 THR A C 1
ATOM 555 O O . THR A 1 75 ? 21.791 -18.085 -40.020 1.00 81.56 75 THR A O 1
ATOM 558 N N . PHE A 1 76 ? 23.970 -17.550 -39.936 1.00 81.50 76 PHE A N 1
ATOM 559 C CA . PHE A 1 76 ? 24.284 -17.748 -41.353 1.00 81.50 76 PHE A CA 1
ATOM 560 C C . PHE A 1 76 ? 25.198 -18.956 -41.613 1.00 81.50 76 PHE A C 1
ATOM 562 O O . PHE A 1 76 ? 25.352 -19.366 -42.763 1.00 81.50 76 PHE A O 1
ATOM 569 N N . GLY A 1 77 ? 25.754 -19.576 -40.566 1.00 77.69 77 GLY A N 1
ATOM 570 C CA . GLY A 1 77 ? 26.487 -20.839 -40.647 1.00 77.69 77 GLY A CA 1
ATOM 571 C C . GLY A 1 77 ? 27.943 -20.707 -41.110 1.00 77.69 77 GLY A C 1
ATOM 572 O O . GLY A 1 77 ? 28.609 -19.685 -40.921 1.00 77.69 77 GLY A O 1
ATOM 573 N N . ALA A 1 78 ? 28.470 -21.795 -41.680 1.00 77.12 78 ALA A N 1
ATOM 574 C CA . ALA A 1 78 ? 29.872 -21.894 -42.084 1.00 77.12 78 ALA A CA 1
ATOM 575 C C . ALA A 1 78 ? 30.236 -20.848 -43.154 1.00 77.12 78 ALA A C 1
ATOM 577 O O . ALA A 1 78 ? 29.504 -20.642 -44.120 1.00 77.12 78 ALA A O 1
ATOM 578 N N . GLY A 1 79 ? 31.387 -20.190 -42.988 1.00 76.00 79 GLY A N 1
ATOM 579 C CA . GLY A 1 79 ? 31.834 -19.097 -43.863 1.00 76.00 79 GLY A CA 1
ATOM 580 C C . GLY A 1 79 ? 31.284 -17.711 -43.497 1.00 76.00 79 GLY A C 1
ATOM 581 O O . GLY A 1 79 ? 31.752 -16.715 -44.054 1.00 76.00 79 GLY A O 1
ATOM 582 N N . GLY A 1 80 ? 30.361 -17.626 -42.532 1.00 77.56 80 GLY A N 1
ATOM 583 C CA . GLY A 1 80 ? 29.885 -16.367 -41.962 1.00 77.56 80 GLY A CA 1
ATOM 584 C C . GLY A 1 80 ? 30.979 -15.586 -41.222 1.00 77.56 80 GLY A C 1
ATOM 585 O O . GLY A 1 80 ? 31.958 -16.149 -40.712 1.00 77.56 80 GLY A O 1
ATOM 586 N N . LYS A 1 81 ? 30.812 -14.262 -41.160 1.00 82.62 81 LYS A N 1
ATOM 587 C CA . LYS A 1 81 ? 31.626 -13.351 -40.343 1.00 82.62 81 LYS A CA 1
ATOM 588 C C . LYS A 1 81 ? 30.719 -12.614 -39.377 1.00 82.62 81 LYS A C 1
ATOM 590 O O . LYS A 1 81 ? 29.634 -12.181 -39.754 1.00 82.62 81 LYS A O 1
ATOM 595 N N . LYS A 1 82 ? 31.204 -12.406 -38.156 1.00 85.62 82 LYS A N 1
ATOM 596 C CA . LYS A 1 82 ? 30.506 -11.623 -37.136 1.00 85.62 82 LYS A CA 1
ATOM 597 C C . LYS A 1 82 ? 31.361 -10.471 -36.642 1.00 85.62 82 LYS A C 1
ATOM 599 O O . LYS A 1 82 ? 32.588 -10.547 -36.611 1.00 85.62 82 LYS A O 1
ATOM 604 N N . CYS A 1 83 ? 30.677 -9.415 -36.228 1.00 88.25 83 CYS A N 1
ATOM 605 C CA . CYS A 1 83 ? 31.253 -8.301 -35.500 1.00 88.25 83 CYS A CA 1
ATOM 606 C C . CYS A 1 83 ? 30.444 -8.118 -34.217 1.00 88.25 83 CYS A C 1
ATOM 608 O O . CYS A 1 83 ? 29.299 -7.670 -34.266 1.00 88.25 83 CYS A O 1
ATOM 610 N N . GLU A 1 84 ? 31.004 -8.519 -33.079 1.00 89.31 84 GLU A N 1
ATOM 611 C CA . GLU A 1 84 ? 30.355 -8.333 -31.783 1.00 89.31 84 GLU A CA 1
ATOM 612 C C . GLU A 1 84 ? 30.573 -6.893 -31.322 1.00 89.31 84 GLU A C 1
ATOM 614 O O . GLU A 1 84 ? 31.710 -6.473 -31.127 1.00 89.31 84 GLU A O 1
ATOM 619 N N . ILE A 1 85 ? 29.494 -6.134 -31.138 1.00 88.19 85 ILE A N 1
ATOM 620 C CA . ILE A 1 85 ? 29.543 -4.767 -30.611 1.00 88.19 85 ILE A CA 1
ATOM 621 C C . ILE A 1 85 ? 28.763 -4.747 -29.305 1.00 88.19 85 ILE A C 1
ATOM 623 O O . ILE A 1 85 ? 27.545 -4.916 -29.293 1.00 88.19 85 ILE A O 1
ATOM 627 N N . LYS A 1 86 ? 29.463 -4.512 -28.195 1.00 85.81 86 LYS A N 1
ATOM 628 C CA . LYS A 1 86 ? 28.819 -4.330 -26.891 1.00 85.81 86 LYS A CA 1
ATOM 629 C C . LYS A 1 86 ? 28.254 -2.921 -26.787 1.00 85.81 86 LYS A C 1
ATOM 631 O O . LYS A 1 86 ? 28.830 -1.970 -27.314 1.00 85.81 86 LYS A O 1
ATOM 636 N N . THR A 1 87 ? 27.148 -2.764 -26.070 1.00 84.31 87 THR A N 1
ATOM 637 C CA . THR A 1 87 ? 26.555 -1.449 -25.809 1.00 84.31 87 THR A CA 1
ATOM 638 C C . THR A 1 87 ? 26.352 -1.200 -24.332 1.00 84.31 87 THR A C 1
ATOM 640 O O . THR A 1 87 ? 26.084 -2.121 -23.565 1.00 84.31 87 THR A O 1
ATOM 643 N N . LYS A 1 88 ? 26.446 0.067 -23.933 1.00 79.31 88 LYS A N 1
ATOM 644 C CA . LYS A 1 88 ? 26.190 0.509 -22.564 1.00 79.31 88 LYS A CA 1
ATOM 645 C C . LYS A 1 88 ? 25.227 1.689 -22.572 1.00 79.31 88 LYS A C 1
ATOM 647 O O . LYS A 1 88 ? 25.393 2.627 -23.352 1.00 79.31 88 LYS A O 1
ATOM 652 N N . ALA A 1 89 ? 24.242 1.653 -21.679 1.00 74.00 89 ALA A N 1
ATOM 653 C CA . ALA A 1 89 ? 23.400 2.810 -21.418 1.00 74.00 89 ALA A CA 1
ATOM 654 C C . ALA A 1 89 ? 24.246 3.938 -20.818 1.00 74.00 89 ALA A C 1
ATOM 656 O O . ALA A 1 89 ? 25.055 3.724 -19.909 1.00 74.00 89 ALA A O 1
ATOM 657 N N . THR A 1 90 ? 24.063 5.151 -21.330 1.00 65.44 90 THR A N 1
ATOM 658 C CA . THR A 1 90 ? 24.655 6.334 -20.710 1.00 65.44 90 THR A CA 1
ATOM 659 C C . THR A 1 90 ? 23.841 6.628 -19.457 1.00 65.44 90 THR A C 1
ATOM 661 O O . THR A 1 90 ? 22.671 6.977 -19.569 1.00 65.44 90 THR A O 1
ATOM 664 N N . SER A 1 91 ? 24.426 6.447 -18.271 1.00 57.75 91 SER A N 1
ATOM 665 C CA . SER A 1 91 ? 23.738 6.778 -17.021 1.00 57.75 91 SER A CA 1
ATOM 666 C C . SER A 1 91 ? 23.471 8.277 -16.996 1.00 57.75 91 SER A C 1
ATOM 668 O O . SER A 1 91 ? 24.406 9.071 -16.907 1.00 57.75 91 SER A O 1
ATOM 670 N N . THR A 1 92 ? 22.211 8.678 -17.071 1.00 56.88 92 THR A N 1
ATOM 671 C CA . THR A 1 92 ? 21.801 10.038 -16.733 1.00 56.88 92 THR A CA 1
ATOM 672 C C . THR A 1 92 ? 21.625 10.120 -15.222 1.00 56.88 92 THR A C 1
ATOM 674 O O . THR A 1 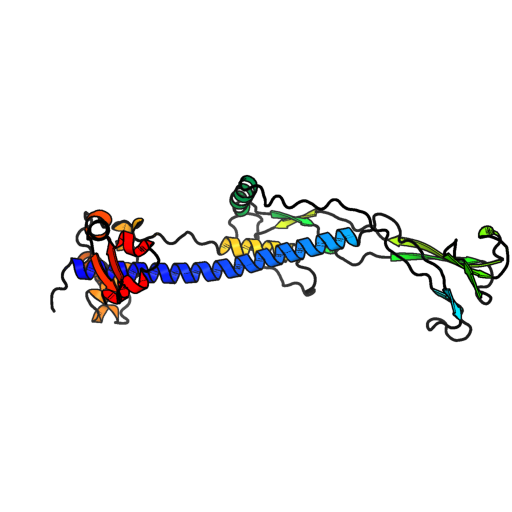92 ? 21.016 9.251 -14.602 1.00 56.88 92 THR A O 1
ATOM 677 N N . THR A 1 93 ? 22.220 11.133 -14.599 1.00 56.91 93 THR A N 1
ATOM 678 C CA . THR A 1 93 ? 21.939 11.463 -13.202 1.00 56.91 93 THR A CA 1
ATOM 679 C C . THR A 1 93 ? 20.546 12.066 -13.144 1.00 56.91 93 THR A C 1
ATOM 681 O O . THR A 1 93 ? 20.307 13.109 -13.751 1.00 56.91 93 THR A O 1
ATOM 684 N N . PHE A 1 94 ? 19.633 11.417 -12.433 1.00 59.81 94 PHE A N 1
ATOM 685 C CA . PHE A 1 94 ? 18.317 11.972 -12.153 1.00 59.81 94 PHE A CA 1
ATOM 686 C C . PHE A 1 94 ? 18.286 12.470 -10.715 1.00 59.81 94 PHE A C 1
ATOM 688 O O . PHE A 1 94 ? 18.796 11.803 -9.811 1.00 59.81 94 PHE A O 1
ATOM 695 N N . GLU A 1 95 ? 17.684 13.635 -10.497 1.00 60.47 95 GLU A N 1
ATOM 696 C CA . GLU A 1 95 ? 17.346 14.057 -9.144 1.00 60.47 95 GLU A CA 1
ATOM 697 C C . GLU A 1 95 ? 16.242 13.145 -8.618 1.00 60.47 95 GLU A C 1
ATOM 699 O O . GLU A 1 95 ? 15.126 13.105 -9.139 1.00 60.47 95 GLU A O 1
ATOM 704 N N . PHE A 1 96 ? 16.557 12.380 -7.577 1.00 59.91 96 PHE A N 1
ATOM 705 C CA . PHE A 1 96 ? 15.544 11.619 -6.867 1.00 59.91 96 PHE A CA 1
ATOM 706 C C . PHE A 1 96 ? 14.569 12.584 -6.195 1.00 59.91 96 PHE A C 1
ATOM 708 O O . PHE A 1 96 ? 14.985 13.528 -5.518 1.00 59.91 96 PHE A O 1
ATOM 715 N N . CYS A 1 97 ? 13.267 12.308 -6.307 1.00 63.94 97 CYS A N 1
ATOM 716 C CA . CYS A 1 97 ? 12.291 12.949 -5.439 1.00 63.94 97 CYS A CA 1
ATOM 717 C C . CYS A 1 97 ? 12.654 12.620 -3.987 1.00 63.94 97 CYS A C 1
ATOM 719 O O . CYS A 1 97 ? 12.540 11.470 -3.557 1.00 63.94 97 CYS A O 1
ATOM 721 N N . GLN A 1 98 ? 13.105 13.625 -3.237 1.00 62.53 98 GLN A N 1
ATOM 722 C CA . GLN A 1 98 ? 13.381 13.452 -1.819 1.00 62.53 98 GLN A CA 1
ATOM 723 C C . GLN A 1 98 ? 12.060 13.153 -1.101 1.00 62.53 98 GLN A C 1
ATOM 725 O O . GLN A 1 98 ? 11.108 13.936 -1.227 1.00 62.53 98 GLN A O 1
ATOM 730 N N . PRO A 1 99 ? 11.958 12.031 -0.368 1.00 61.38 99 PRO A N 1
ATOM 731 C CA . PRO A 1 99 ? 10.762 11.736 0.396 1.00 61.38 99 PRO A CA 1
ATOM 732 C C . PRO A 1 99 ? 10.552 12.850 1.423 1.00 61.38 99 PRO A C 1
ATOM 734 O O . PRO A 1 99 ? 11.371 13.047 2.316 1.00 61.38 99 PRO A O 1
ATOM 737 N N . LYS A 1 100 ? 9.424 13.563 1.348 1.00 59.34 100 LYS A N 1
ATOM 738 C CA . LYS A 1 100 ? 9.066 14.600 2.334 1.00 59.34 100 LYS A CA 1
ATOM 739 C C . LYS A 1 100 ? 8.560 14.008 3.662 1.00 59.34 100 LYS A C 1
ATOM 741 O O . LYS A 1 100 ? 7.772 14.631 4.368 1.00 59.34 100 LYS A O 1
ATOM 746 N N . MET A 1 101 ? 9.009 12.799 4.010 1.00 57.31 101 MET A N 1
ATOM 747 C CA . MET A 1 101 ? 8.586 12.069 5.212 1.00 57.31 101 MET A CA 1
ATOM 748 C C . MET A 1 101 ? 9.028 12.749 6.516 1.00 57.31 101 MET A C 1
ATOM 750 O O . MET A 1 101 ? 8.555 12.389 7.584 1.00 57.31 101 MET A O 1
ATOM 754 N N . THR A 1 102 ? 9.899 13.755 6.439 1.00 57.09 102 THR A N 1
ATOM 755 C CA . THR A 1 102 ? 10.375 14.535 7.587 1.00 57.09 102 THR A CA 1
ATOM 756 C C . THR A 1 102 ? 9.490 15.735 7.930 1.00 57.09 102 THR A C 1
ATOM 758 O O . THR A 1 102 ? 9.799 16.442 8.884 1.00 57.09 102 THR A O 1
ATOM 761 N N . ASN A 1 103 ? 8.398 15.987 7.191 1.00 69.94 103 ASN A N 1
ATOM 762 C CA . ASN A 1 103 ? 7.457 17.068 7.490 1.00 69.94 103 ASN A CA 1
ATOM 763 C C . ASN A 1 103 ? 6.129 16.509 8.050 1.00 69.94 103 ASN A C 1
ATOM 765 O O . ASN A 1 103 ? 5.255 16.114 7.269 1.00 69.94 103 ASN A O 1
ATOM 769 N N . PRO A 1 104 ? 5.930 16.521 9.385 1.00 71.81 104 PRO A N 1
ATOM 770 C CA . PRO A 1 104 ? 4.720 16.002 10.027 1.00 71.81 104 PRO A CA 1
ATOM 771 C C . PRO A 1 104 ? 3.426 16.629 9.492 1.00 71.81 104 PRO A C 1
ATOM 773 O O . PRO A 1 104 ? 2.407 15.950 9.372 1.00 71.81 104 PRO A O 1
ATOM 776 N N . GLY A 1 105 ? 3.467 17.912 9.112 1.00 77.19 105 GLY A N 1
ATOM 777 C CA . GLY A 1 105 ? 2.312 18.616 8.555 1.00 77.19 105 GLY A CA 1
ATOM 778 C C . GLY A 1 105 ? 1.874 18.058 7.200 1.00 77.19 105 GLY A C 1
ATOM 779 O O . GLY A 1 105 ? 0.679 17.967 6.925 1.00 77.19 105 GLY A O 1
ATOM 780 N N . GLN A 1 106 ? 2.819 17.613 6.368 1.00 74.00 106 GLN A N 1
ATOM 781 C CA . GLN A 1 106 ? 2.504 17.007 5.072 1.00 74.00 106 GLN A CA 1
ATOM 782 C C . GLN A 1 106 ? 1.993 15.574 5.211 1.00 74.00 106 GLN A C 1
ATOM 784 O O . GLN A 1 106 ? 1.085 15.190 4.478 1.00 74.00 106 GLN A O 1
ATOM 789 N N . MET A 1 107 ? 2.495 14.813 6.187 1.00 71.31 107 MET A N 1
ATOM 790 C CA . MET A 1 107 ? 1.946 13.493 6.515 1.00 71.31 107 MET A CA 1
ATOM 791 C C . MET A 1 107 ? 0.507 13.594 7.032 1.00 71.31 107 MET A C 1
ATOM 793 O O . MET A 1 107 ? -0.366 12.868 6.563 1.00 71.31 107 MET A O 1
ATOM 797 N N . GLN A 1 108 ? 0.224 14.543 7.931 1.00 75.81 108 GLN A N 1
ATOM 798 C CA . GLN A 1 108 ? -1.146 14.802 8.382 1.00 75.81 108 GLN A CA 1
ATOM 799 C C . GLN A 1 108 ? -2.051 15.280 7.245 1.00 75.81 108 GLN A C 1
ATOM 801 O O . GLN A 1 108 ? -3.216 14.890 7.185 1.00 75.81 108 GLN A O 1
ATOM 806 N N . HIS A 1 109 ? -1.543 16.116 6.338 1.00 77.06 109 HIS A N 1
ATOM 807 C CA . HIS A 1 109 ? -2.305 16.538 5.168 1.00 77.06 109 HIS A CA 1
ATOM 808 C C . HIS A 1 109 ? -2.625 15.355 4.248 1.00 77.06 109 HIS A C 1
ATOM 810 O O . HIS A 1 109 ? -3.776 15.204 3.841 1.00 77.06 109 HIS A O 1
ATOM 816 N N . ALA A 1 110 ? -1.646 14.488 3.972 1.00 73.31 110 ALA A N 1
ATOM 817 C CA . ALA A 1 110 ? -1.845 13.273 3.189 1.00 73.31 110 ALA A CA 1
ATOM 818 C C . ALA A 1 110 ? -2.894 12.361 3.839 1.00 73.31 110 ALA A C 1
ATOM 820 O O . ALA A 1 110 ? -3.839 11.963 3.170 1.00 73.31 110 ALA A O 1
ATOM 821 N N . ALA A 1 111 ? -2.809 12.123 5.151 1.00 74.19 111 ALA A N 1
ATOM 822 C CA . ALA A 1 111 ? -3.808 11.336 5.876 1.00 74.19 111 ALA A CA 1
ATOM 823 C C . ALA A 1 111 ? -5.224 11.937 5.757 1.00 74.19 111 ALA A C 1
ATOM 825 O O . ALA A 1 111 ? -6.170 11.227 5.441 1.00 74.19 111 ALA A O 1
ATOM 826 N N . LYS A 1 112 ? -5.370 13.260 5.921 1.00 76.38 112 LYS A N 1
ATOM 827 C CA . LYS A 1 112 ? -6.669 13.962 5.829 1.00 76.38 112 LYS A CA 1
ATOM 828 C C . LYS A 1 112 ? -7.252 14.030 4.417 1.00 76.38 112 LYS A C 1
ATOM 830 O O . LYS A 1 112 ? -8.449 14.280 4.259 1.00 76.38 112 LYS A O 1
ATOM 835 N N . THR A 1 113 ? -6.404 13.934 3.400 1.00 79.75 113 THR A N 1
ATOM 836 C CA . THR A 1 113 ? -6.821 14.033 1.998 1.00 79.75 113 THR A CA 1
ATOM 837 C C . THR A 1 113 ? -7.042 12.672 1.379 1.00 79.75 113 THR A C 1
ATOM 839 O O . THR A 1 113 ? -7.895 12.577 0.506 1.00 79.75 113 THR A O 1
ATOM 842 N N . LEU A 1 114 ? -6.356 11.629 1.857 1.00 76.81 114 LEU A N 1
ATOM 843 C CA . LEU A 1 114 ? -6.456 10.286 1.305 1.00 76.81 114 LEU A CA 1
ATOM 844 C C . LEU A 1 114 ? -7.924 9.851 1.220 1.00 76.81 114 LEU A C 1
ATOM 846 O O . LEU A 1 114 ? -8.386 9.567 0.125 1.00 76.81 114 LEU A O 1
ATOM 850 N N . ASP A 1 115 ? -8.702 9.964 2.294 1.00 77.25 115 ASP A N 1
ATOM 851 C CA . ASP A 1 115 ? -10.122 9.566 2.312 1.00 77.25 115 ASP A CA 1
ATOM 852 C C . ASP A 1 115 ? -11.037 10.369 1.367 1.00 77.25 115 ASP A C 1
ATOM 854 O O . ASP A 1 115 ? -12.174 9.979 1.121 1.00 77.25 115 ASP A O 1
ATOM 858 N N . LYS A 1 116 ? -10.555 11.488 0.815 1.00 81.25 116 LYS A N 1
ATOM 859 C CA . LYS A 1 116 ? -11.305 12.376 -0.089 1.00 81.25 116 LYS A CA 1
ATOM 860 C C . LYS A 1 116 ? -10.917 12.211 -1.555 1.00 81.25 116 LYS A C 1
ATOM 862 O O . LYS A 1 116 ? -11.511 12.845 -2.422 1.00 81.25 116 LYS A O 1
ATOM 867 N N . VAL A 1 117 ? -9.897 11.411 -1.841 1.00 80.44 117 VAL A N 1
ATOM 868 C CA . VAL A 1 117 ? -9.384 11.222 -3.197 1.00 80.44 117 VAL A CA 1
ATOM 869 C C . VAL A 1 117 ? -10.122 10.057 -3.846 1.00 80.44 117 VAL A C 1
ATOM 871 O O . VAL A 1 117 ? -10.024 8.935 -3.360 1.00 80.44 117 VAL A O 1
ATOM 874 N N . GLY A 1 118 ? -10.838 10.312 -4.941 1.00 81.44 118 GLY A N 1
ATOM 875 C CA . GLY A 1 118 ? -11.487 9.272 -5.751 1.00 81.44 118 GLY A CA 1
ATOM 876 C C . GLY A 1 118 ? -10.589 8.684 -6.843 1.00 81.44 118 GLY A C 1
ATOM 877 O O . GLY A 1 118 ? -10.806 7.560 -7.287 1.00 81.44 118 GLY A O 1
ATOM 878 N N . THR A 1 119 ? -9.538 9.410 -7.240 1.00 87.25 119 THR A N 1
ATOM 879 C CA . THR A 1 119 ? -8.631 9.020 -8.328 1.00 87.25 119 THR A CA 1
ATOM 880 C C . THR A 1 119 ? -7.175 9.334 -7.997 1.00 87.25 119 THR A C 1
ATOM 882 O O . THR A 1 119 ? -6.858 10.352 -7.384 1.00 87.25 119 THR A O 1
ATOM 885 N N . LEU A 1 120 ? -6.258 8.467 -8.417 1.00 88.25 120 LEU A N 1
ATOM 886 C CA . LEU A 1 120 ? -4.818 8.692 -8.332 1.00 88.25 120 LEU A CA 1
ATOM 887 C C . LEU A 1 120 ? -4.254 8.963 -9.715 1.00 88.25 120 LEU A C 1
ATOM 889 O O . LEU A 1 120 ? -4.600 8.287 -10.676 1.00 88.25 120 LEU A O 1
ATOM 893 N N . LYS A 1 121 ? -3.344 9.928 -9.823 1.00 90.44 121 LYS A N 1
ATOM 894 C CA . LYS A 1 121 ? -2.611 10.157 -11.066 1.00 90.44 121 LYS A CA 1
ATOM 895 C C . LYS A 1 121 ? -1.310 9.361 -11.026 1.00 90.44 121 LYS A C 1
ATOM 897 O O . LYS A 1 121 ? -0.388 9.736 -10.304 1.00 90.44 121 LYS A O 1
ATOM 902 N N . LEU A 1 122 ? -1.253 8.264 -11.773 1.00 91.12 122 LEU A N 1
ATOM 903 C CA . LEU A 1 122 ? -0.132 7.322 -11.786 1.00 91.12 122 LEU A CA 1
ATOM 904 C C . LEU A 1 122 ? 0.478 7.248 -13.187 1.00 91.12 122 LEU A C 1
ATOM 906 O O . LEU A 1 122 ? -0.222 7.432 -14.179 1.00 91.12 122 LEU A O 1
ATOM 910 N N . ILE A 1 123 ? 1.784 6.986 -13.278 1.00 91.00 123 ILE A N 1
ATOM 911 C CA . ILE A 1 123 ? 2.408 6.616 -14.557 1.00 91.00 123 ILE A CA 1
ATOM 912 C C . ILE A 1 123 ? 1.728 5.344 -15.066 1.00 91.00 123 ILE A C 1
ATOM 914 O O . ILE A 1 123 ? 1.502 4.432 -14.267 1.00 91.00 123 ILE A O 1
ATOM 918 N N . LYS A 1 124 ? 1.374 5.314 -16.353 1.00 90.62 124 LYS A N 1
ATOM 919 C CA . LYS A 1 124 ? 0.740 4.154 -16.990 1.00 90.62 124 LYS A CA 1
ATOM 920 C C . LYS A 1 124 ? 1.641 2.917 -16.947 1.00 90.62 124 LYS A C 1
ATOM 922 O O . LYS A 1 124 ? 2.861 3.037 -16.890 1.00 90.62 124 LYS A O 1
ATOM 927 N N . ASP A 1 125 ? 1.028 1.736 -16.956 1.00 88.94 125 ASP A N 1
ATOM 928 C CA . ASP A 1 125 ? 1.748 0.460 -16.862 1.00 88.94 125 ASP A CA 1
ATOM 929 C C . ASP A 1 125 ? 2.605 0.157 -18.102 1.00 88.94 125 ASP A C 1
ATOM 931 O O . ASP A 1 125 ? 3.705 -0.365 -17.954 1.00 88.94 125 ASP A O 1
ATOM 935 N N . ASP A 1 126 ? 2.166 0.589 -19.288 1.00 86.25 126 ASP A N 1
ATOM 936 C CA . ASP A 1 126 ? 2.911 0.473 -20.556 1.00 86.25 126 ASP A CA 1
ATOM 937 C C . ASP A 1 126 ? 4.258 1.215 -20.541 1.00 86.25 126 ASP A C 1
ATOM 939 O O . ASP A 1 126 ? 5.180 0.885 -21.285 1.00 86.25 126 ASP A O 1
ATOM 943 N N . ALA A 1 127 ? 4.423 2.196 -19.650 1.00 86.62 127 ALA A N 1
ATOM 944 C CA . ALA A 1 127 ? 5.694 2.880 -19.484 1.00 86.62 127 ALA A CA 1
ATOM 945 C C . ALA A 1 127 ? 6.791 1.953 -18.933 1.00 86.62 127 ALA A C 1
ATOM 947 O O . ALA A 1 127 ? 7.967 2.264 -19.080 1.00 86.62 127 ALA A O 1
ATOM 948 N N . PHE A 1 128 ? 6.432 0.841 -18.290 1.00 85.50 128 PHE A N 1
ATOM 949 C CA . PHE A 1 128 ? 7.384 -0.111 -17.711 1.00 85.50 128 PHE A CA 1
ATOM 950 C C . PHE A 1 128 ? 7.720 -1.274 -18.649 1.00 85.50 128 PHE A C 1
ATOM 952 O O . PHE A 1 128 ? 8.526 -2.130 -18.280 1.00 85.50 128 PHE A O 1
ATOM 959 N N . ASP A 1 129 ? 7.137 -1.302 -19.848 1.00 83.25 129 ASP A N 1
ATOM 960 C CA . ASP A 1 129 ? 7.455 -2.307 -20.851 1.00 83.25 129 ASP A CA 1
ATOM 961 C C . ASP A 1 129 ? 8.892 -2.149 -21.360 1.00 83.25 129 ASP A C 1
ATOM 963 O O . ASP A 1 129 ? 9.507 -1.076 -21.310 1.00 83.25 129 ASP A O 1
ATOM 967 N N . PHE A 1 130 ? 9.449 -3.252 -21.864 1.00 79.00 130 PHE A N 1
ATOM 968 C CA . PHE A 1 130 ? 10.782 -3.234 -22.446 1.00 79.00 130 PHE A CA 1
ATOM 969 C C . PHE A 1 130 ? 10.820 -2.292 -23.654 1.00 79.00 130 PHE A C 1
ATOM 971 O O . PHE A 1 130 ? 10.007 -2.400 -24.571 1.00 79.00 130 PHE A O 1
ATOM 978 N N . GLN A 1 131 ? 11.791 -1.379 -23.661 1.00 79.69 131 GLN A N 1
ATOM 979 C CA . GLN A 1 131 ? 11.943 -0.410 -24.740 1.00 79.69 131 GLN A CA 1
ATOM 980 C C . GLN A 1 131 ? 12.362 -1.096 -26.036 1.00 79.69 131 GLN A C 1
ATOM 982 O O . GLN A 1 131 ? 13.310 -1.881 -26.069 1.00 79.69 131 GLN A O 1
ATOM 987 N N . GLU A 1 132 ? 11.690 -0.745 -27.127 1.00 83.19 132 GLU A N 1
ATOM 988 C CA . GLU A 1 132 ? 12.094 -1.186 -28.454 1.00 83.19 132 GLU A CA 1
ATOM 989 C C . GLU A 1 132 ? 13.472 -0.604 -28.810 1.00 83.19 132 GLU A C 1
ATOM 991 O O . GLU A 1 132 ? 13.726 0.599 -28.681 1.00 83.19 132 GLU A O 1
ATOM 996 N N . LEU A 1 133 ? 14.370 -1.483 -29.259 1.00 84.62 133 LEU A N 1
ATOM 997 C CA . LEU A 1 133 ? 15.716 -1.138 -29.702 1.00 84.62 133 LEU A CA 1
ATOM 998 C C . LEU A 1 133 ? 15.799 -1.329 -31.212 1.00 84.62 133 LEU A C 1
ATOM 1000 O O . LEU A 1 133 ? 15.645 -2.443 -31.706 1.00 84.62 133 LEU A O 1
ATOM 1004 N N . THR A 1 134 ? 16.100 -0.255 -31.936 1.00 87.19 134 THR A N 1
ATOM 1005 C CA . THR A 1 134 ? 16.285 -0.291 -33.390 1.00 87.19 134 THR A CA 1
ATOM 1006 C C . THR A 1 134 ? 17.770 -0.120 -33.724 1.00 87.19 134 THR A C 1
ATOM 1008 O O . THR A 1 134 ? 18.276 1.009 -33.709 1.00 87.19 134 THR A O 1
ATOM 1011 N N . PRO A 1 135 ? 18.512 -1.213 -33.987 1.00 87.25 135 PRO A N 1
ATOM 1012 C CA . PRO A 1 135 ? 19.890 -1.129 -34.449 1.00 87.25 135 PRO A CA 1
ATOM 1013 C C . PRO A 1 135 ? 19.952 -0.837 -35.955 1.00 87.25 135 PRO A C 1
ATOM 1015 O O . PRO A 1 135 ? 19.347 -1.540 -36.761 1.00 87.25 135 PRO A O 1
ATOM 1018 N N . THR A 1 136 ? 20.762 0.144 -36.350 1.00 89.50 136 THR A N 1
ATOM 1019 C CA . THR A 1 136 ? 21.102 0.390 -37.759 1.00 89.50 136 THR A CA 1
ATOM 1020 C C . THR A 1 136 ? 22.445 -0.257 -38.073 1.00 89.50 136 THR A C 1
ATOM 1022 O O . THR A 1 136 ? 23.492 0.241 -37.653 1.00 89.50 136 THR A O 1
ATOM 1025 N N . ALA A 1 137 ? 22.429 -1.375 -38.799 1.00 88.81 137 ALA A N 1
ATOM 1026 C CA . ALA A 1 137 ? 23.644 -2.031 -39.275 1.00 88.81 137 ALA A CA 1
ATOM 1027 C C . ALA A 1 137 ? 24.170 -1.351 -40.547 1.00 88.81 137 ALA A C 1
ATOM 1029 O O . ALA A 1 137 ? 23.408 -1.038 -41.460 1.00 88.81 137 ALA A O 1
ATOM 1030 N N . VAL A 1 138 ? 25.484 -1.158 -40.619 1.00 88.31 138 VAL A N 1
ATOM 1031 C CA . VAL A 1 138 ? 26.175 -0.568 -41.769 1.00 88.31 138 VAL A CA 1
ATOM 1032 C C . VAL A 1 138 ? 27.346 -1.445 -42.185 1.00 88.31 138 VAL A C 1
ATOM 1034 O O . VAL A 1 138 ? 28.064 -1.994 -41.346 1.00 88.31 138 VAL A O 1
ATOM 1037 N N . ALA A 1 139 ? 27.551 -1.561 -43.493 1.00 88.69 139 ALA A N 1
ATOM 1038 C CA . ALA A 1 139 ? 28.646 -2.325 -44.068 1.00 88.69 139 ALA A CA 1
ATOM 1039 C C . ALA A 1 139 ? 29.265 -1.588 -45.259 1.00 88.69 139 ALA A C 1
ATOM 1041 O O . ALA A 1 139 ? 28.598 -0.832 -45.966 1.00 88.69 139 ALA A O 1
ATOM 1042 N N . LYS A 1 140 ? 30.552 -1.834 -45.489 1.00 89.25 140 LYS A N 1
ATOM 1043 C CA . LYS A 1 140 ? 31.310 -1.359 -46.647 1.00 89.25 140 LYS A CA 1
ATOM 1044 C C . LYS A 1 140 ? 32.202 -2.485 -47.152 1.00 89.25 140 LYS A C 1
ATOM 1046 O O . LYS A 1 140 ? 32.813 -3.190 -46.351 1.00 89.25 140 LYS A O 1
ATOM 1051 N N . GLY A 1 141 ? 32.314 -2.618 -48.472 1.00 87.94 141 GLY A N 1
ATOM 1052 C CA . GLY A 1 141 ? 33.113 -3.674 -49.095 1.00 87.94 141 GLY A CA 1
ATOM 1053 C C . GLY A 1 141 ? 32.543 -5.072 -48.837 1.00 87.94 141 GLY A C 1
ATOM 1054 O O . GLY A 1 141 ? 31.354 -5.215 -48.564 1.00 87.94 141 GLY A O 1
ATOM 1055 N N . SER A 1 142 ? 33.388 -6.103 -48.947 1.00 86.44 142 SER A N 1
ATOM 1056 C CA . SER A 1 142 ? 33.000 -7.500 -48.710 1.00 86.44 142 SER A CA 1
ATOM 1057 C C . SER A 1 142 ? 33.242 -7.891 -47.250 1.00 86.44 142 SER A C 1
ATOM 1059 O O . SER A 1 142 ? 34.403 -8.051 -46.873 1.00 86.44 142 SER A O 1
ATOM 1061 N N . PRO A 1 143 ? 32.202 -8.120 -46.425 1.00 78.81 143 PRO A N 1
ATOM 1062 C CA . PRO A 1 143 ? 32.373 -8.434 -45.003 1.00 78.81 143 PRO A CA 1
ATOM 1063 C C . PRO A 1 143 ? 33.155 -9.727 -44.732 1.00 78.81 143 PRO A C 1
ATOM 1065 O O . PRO A 1 143 ? 33.656 -9.916 -43.627 1.00 78.81 143 PRO A O 1
ATOM 1068 N N . SER A 1 144 ? 33.306 -10.600 -45.737 1.00 79.31 144 SER A N 1
ATOM 1069 C CA . SER A 1 144 ? 34.038 -11.869 -45.644 1.00 79.31 144 SER A CA 1
ATOM 1070 C C . SER A 1 144 ? 35.517 -11.729 -45.266 1.00 79.31 144 SER A C 1
ATOM 1072 O O . SER A 1 144 ? 36.112 -12.700 -44.803 1.00 79.31 144 SER A O 1
ATOM 1074 N N . SER A 1 145 ? 36.121 -10.551 -45.433 1.00 83.75 145 SER A N 1
ATOM 1075 C CA . SER A 1 145 ? 37.533 -10.312 -45.115 1.00 83.75 145 SER A CA 1
ATOM 1076 C C . SER A 1 145 ? 37.758 -9.551 -43.809 1.00 83.75 145 SER A C 1
ATOM 1078 O O . SER A 1 145 ? 38.893 -9.193 -43.512 1.00 83.75 145 SER A O 1
ATOM 1080 N N . ILE A 1 146 ? 36.719 -9.305 -43.009 1.00 87.88 146 ILE A N 1
ATOM 1081 C CA . ILE A 1 146 ? 36.863 -8.626 -41.716 1.00 87.88 146 ILE A CA 1
ATOM 1082 C C . ILE A 1 146 ? 37.755 -9.438 -40.776 1.00 87.88 146 ILE A C 1
ATOM 1084 O O . ILE A 1 146 ? 37.554 -10.641 -40.604 1.00 87.88 146 ILE A O 1
ATOM 1088 N N . SER A 1 147 ? 38.727 -8.765 -40.157 1.00 86.06 147 SER A N 1
ATOM 1089 C CA . SER A 1 147 ? 39.725 -9.421 -39.304 1.00 86.06 147 SER A CA 1
ATOM 1090 C C . SER A 1 147 ? 40.223 -8.581 -38.128 1.00 86.06 147 SER A C 1
ATOM 1092 O O . SER A 1 147 ? 40.884 -9.137 -37.256 1.00 86.06 147 SER A O 1
ATOM 1094 N N . ALA A 1 148 ? 39.941 -7.273 -38.085 1.00 87.38 148 ALA A N 1
ATOM 1095 C CA . ALA A 1 148 ? 40.471 -6.373 -37.062 1.00 87.38 148 ALA A CA 1
ATOM 1096 C C . ALA A 1 148 ? 39.364 -5.577 -36.342 1.00 87.38 148 ALA A C 1
ATOM 1098 O O . ALA A 1 148 ? 38.368 -5.203 -36.974 1.00 87.38 148 ALA A O 1
ATOM 1099 N N . PRO A 1 149 ? 39.532 -5.304 -35.035 1.00 88.31 149 PRO A N 1
ATOM 1100 C CA . PRO A 1 149 ? 38.715 -4.340 -34.310 1.00 88.31 149 PRO A CA 1
ATOM 1101 C C . PRO A 1 149 ? 39.179 -2.904 -34.599 1.00 88.31 149 PRO A C 1
ATOM 1103 O O . PRO A 1 149 ? 40.379 -2.647 -34.695 1.00 88.31 149 PRO A O 1
ATOM 1106 N N . ASP A 1 150 ? 38.240 -1.965 -34.726 1.00 84.12 150 ASP A N 1
ATOM 1107 C CA . ASP A 1 150 ? 38.497 -0.524 -34.625 1.00 84.12 150 ASP A CA 1
ATOM 1108 C C . ASP A 1 150 ? 38.108 -0.054 -33.217 1.00 84.12 150 ASP A C 1
ATOM 1110 O O . ASP A 1 150 ? 36.917 0.064 -32.907 1.00 84.12 150 ASP A O 1
ATOM 1114 N N . ASP A 1 151 ? 39.097 0.167 -32.349 1.00 73.56 151 ASP A N 1
ATOM 1115 C CA . ASP A 1 151 ? 38.861 0.536 -30.947 1.00 73.56 151 ASP A CA 1
ATOM 1116 C C . ASP A 1 151 ? 38.251 1.943 -30.806 1.00 73.56 151 ASP A C 1
ATOM 1118 O O . ASP A 1 151 ? 37.419 2.174 -29.919 1.00 73.56 151 ASP A O 1
ATOM 1122 N N . ASP A 1 152 ? 38.602 2.859 -31.713 1.00 74.00 152 ASP A N 1
ATOM 1123 C CA . ASP A 1 152 ? 38.173 4.260 -31.678 1.00 74.00 152 ASP A CA 1
ATOM 1124 C C . ASP A 1 152 ? 36.747 4.423 -32.221 1.00 74.00 152 ASP A C 1
ATOM 1126 O O . ASP A 1 152 ? 35.887 5.058 -31.600 1.00 74.00 152 ASP A O 1
ATOM 1130 N N . ASP A 1 153 ? 36.459 3.801 -33.367 1.00 73.44 153 ASP A N 1
ATOM 1131 C CA . ASP A 1 153 ? 35.174 3.935 -34.058 1.00 73.44 153 ASP A CA 1
ATOM 1132 C C . ASP A 1 153 ? 34.200 2.777 -33.816 1.00 73.44 153 ASP A C 1
ATOM 1134 O O . ASP A 1 153 ? 33.044 2.837 -34.270 1.00 73.44 153 ASP A O 1
ATOM 1138 N N . LYS A 1 154 ? 34.640 1.756 -33.070 1.00 85.69 154 LYS A N 1
ATOM 1139 C CA . LYS A 1 154 ? 33.803 0.712 -32.462 1.00 85.69 154 LYS A CA 1
ATOM 1140 C C . LYS A 1 154 ? 33.043 -0.126 -33.487 1.00 85.69 154 LYS A C 1
ATOM 1142 O O . LYS A 1 154 ? 31.842 -0.371 -33.364 1.00 85.69 154 LYS A O 1
ATOM 1147 N N . HIS A 1 155 ? 33.759 -0.522 -34.531 1.00 87.31 155 HIS A N 1
ATOM 1148 C CA . HIS A 1 155 ? 33.293 -1.385 -35.613 1.00 87.31 155 HIS A CA 1
ATOM 1149 C C . HIS A 1 155 ? 34.403 -2.371 -35.993 1.00 87.31 155 HIS A C 1
ATOM 1151 O O . HIS A 1 155 ? 35.538 -2.232 -35.546 1.00 87.31 155 HIS A O 1
ATOM 1157 N N . CYS A 1 156 ? 34.092 -3.372 -36.809 1.00 91.00 156 CYS A N 1
ATOM 1158 C CA . CYS A 1 156 ? 35.094 -4.300 -37.321 1.00 91.00 156 CYS A CA 1
ATOM 1159 C C . CYS A 1 156 ? 35.477 -3.910 -38.746 1.00 91.00 156 CYS A C 1
ATOM 1161 O O . CYS A 1 156 ? 34.617 -3.505 -39.531 1.00 91.00 156 CYS A O 1
ATOM 1163 N N . TYR A 1 157 ? 36.751 -4.048 -39.102 1.00 91.75 157 TYR A N 1
ATOM 1164 C CA . TYR A 1 157 ? 37.242 -3.637 -40.413 1.00 91.75 157 TYR A CA 1
ATOM 1165 C C . TYR A 1 157 ? 38.372 -4.525 -40.942 1.00 91.75 157 TYR A C 1
ATOM 1167 O O . TYR A 1 157 ? 38.889 -5.413 -40.256 1.00 91.75 157 TYR A O 1
ATOM 1175 N N . ASN A 1 158 ? 38.741 -4.271 -42.197 1.00 90.06 158 ASN A N 1
ATOM 1176 C CA . ASN A 1 158 ? 40.018 -4.654 -42.786 1.00 90.06 158 ASN A CA 1
ATOM 1177 C C . ASN A 1 158 ? 40.442 -3.596 -43.826 1.00 90.06 158 ASN A C 1
ATOM 1179 O O . ASN A 1 158 ? 39.602 -3.064 -44.556 1.00 90.06 158 ASN A O 1
ATOM 1183 N N . GLY A 1 159 ? 41.743 -3.304 -43.886 1.00 85.81 159 GLY A N 1
ATOM 1184 C CA . GLY A 1 159 ? 42.362 -2.406 -44.861 1.00 85.81 159 GLY A CA 1
ATOM 1185 C C . GLY A 1 159 ? 42.053 -0.914 -44.675 1.00 85.81 159 GLY A C 1
ATOM 1186 O O . GLY A 1 159 ? 41.080 -0.522 -44.030 1.00 85.81 159 GLY A O 1
ATOM 1187 N N . GLY A 1 160 ? 42.898 -0.070 -45.277 1.00 83.12 160 GLY A N 1
ATOM 1188 C CA . GLY A 1 160 ? 42.778 1.393 -45.251 1.00 83.12 160 GLY A CA 1
ATOM 1189 C C . GLY A 1 160 ? 43.139 2.039 -43.907 1.00 83.12 160 GLY A C 1
ATOM 1190 O O . GLY A 1 160 ? 43.137 1.382 -42.868 1.00 83.12 160 GLY A O 1
ATOM 1191 N N . CYS A 1 161 ? 43.438 3.342 -43.922 1.00 77.19 161 CYS A N 1
ATOM 1192 C CA . CYS A 1 161 ? 43.751 4.130 -42.723 1.00 77.19 161 CYS A CA 1
ATOM 1193 C C . CYS A 1 161 ? 42.587 5.062 -42.367 1.00 77.19 161 CYS A C 1
ATOM 1195 O O . CYS A 1 161 ? 42.104 5.805 -43.223 1.00 77.19 161 CYS A O 1
ATOM 1197 N N . GLY A 1 162 ? 42.174 5.045 -41.097 1.00 75.25 162 GLY A N 1
ATOM 1198 C CA . GLY A 1 162 ? 41.072 5.862 -40.582 1.00 75.25 162 GLY A CA 1
ATOM 1199 C C . GLY A 1 162 ? 39.683 5.421 -41.061 1.00 75.25 162 GLY A C 1
ATOM 1200 O O . GLY A 1 162 ? 39.537 4.693 -42.044 1.00 75.25 162 GLY A O 1
ATOM 1201 N N . LYS A 1 163 ? 38.643 5.894 -40.365 1.00 77.75 163 LYS A N 1
ATOM 1202 C CA . LYS A 1 163 ? 37.233 5.510 -40.562 1.00 77.75 163 LYS A CA 1
ATOM 1203 C C . LYS A 1 163 ? 36.750 5.550 -42.010 1.00 77.75 163 LYS A C 1
ATOM 1205 O O . LYS A 1 163 ? 36.173 4.595 -42.519 1.00 77.75 163 LYS A O 1
ATOM 1210 N N . THR A 1 164 ? 36.962 6.676 -42.685 1.00 81.19 164 THR A N 1
ATOM 1211 C CA . THR A 1 164 ? 36.465 6.907 -44.050 1.00 81.19 164 THR A CA 1
ATOM 1212 C C . THR A 1 164 ? 37.293 6.157 -45.093 1.00 81.19 164 THR A C 1
ATOM 1214 O O . THR A 1 164 ? 36.764 5.760 -46.136 1.00 81.19 164 THR A O 1
ATOM 1217 N N . GLY A 1 165 ? 38.569 5.909 -44.785 1.00 81.94 165 GLY A N 1
ATOM 1218 C CA . GLY A 1 165 ? 39.522 5.202 -45.633 1.00 81.94 165 GLY A CA 1
ATOM 1219 C C . GLY A 1 165 ? 39.410 3.680 -45.586 1.00 81.94 165 GLY A C 1
ATOM 1220 O O . GLY A 1 165 ? 40.015 3.023 -46.432 1.00 81.94 165 GLY A O 1
ATOM 1221 N N . ARG A 1 166 ? 38.638 3.101 -44.651 1.00 86.12 166 ARG A N 1
ATOM 1222 C CA . ARG A 1 166 ? 38.451 1.643 -44.565 1.00 86.12 166 ARG A CA 1
ATOM 1223 C C . ARG A 1 166 ? 37.882 1.086 -45.869 1.00 86.12 166 ARG A C 1
ATOM 1225 O O . ARG A 1 166 ? 36.916 1.633 -46.415 1.00 86.12 166 ARG A O 1
ATOM 1232 N N . THR A 1 167 ? 38.475 0.007 -46.375 1.00 88.38 167 THR A N 1
ATOM 1233 C CA . THR A 1 167 ? 38.040 -0.653 -47.619 1.00 88.38 167 THR A CA 1
ATOM 1234 C C . THR A 1 167 ? 36.972 -1.707 -47.354 1.00 88.38 167 THR A C 1
ATOM 1236 O O . THR A 1 167 ? 36.058 -1.863 -48.164 1.00 88.38 167 THR A O 1
ATOM 1239 N N . VAL A 1 168 ? 37.048 -2.370 -46.197 1.00 90.06 168 VAL A N 1
ATOM 1240 C CA . VAL A 1 168 ? 36.033 -3.290 -45.686 1.00 90.06 168 VAL A CA 1
ATOM 1241 C C . VAL A 1 168 ? 35.687 -2.919 -44.251 1.00 90.06 168 VAL A C 1
ATOM 1243 O O . VAL A 1 168 ? 36.584 -2.754 -43.428 1.00 90.06 168 VAL A O 1
ATOM 1246 N N . ALA A 1 169 ? 34.397 -2.798 -43.943 1.00 89.75 169 ALA A N 1
ATOM 1247 C CA . ALA A 1 169 ? 33.915 -2.503 -42.598 1.00 89.75 169 ALA A CA 1
ATOM 1248 C C . ALA A 1 169 ? 32.522 -3.100 -42.352 1.00 89.75 169 ALA A C 1
ATOM 1250 O O . ALA A 1 169 ? 31.700 -3.162 -43.264 1.00 89.75 169 ALA A O 1
ATOM 1251 N N . LEU A 1 170 ? 32.251 -3.490 -41.109 1.00 89.56 170 LEU A N 1
ATOM 1252 C CA . LEU A 1 170 ? 30.932 -3.864 -40.601 1.00 89.56 170 LEU A CA 1
ATOM 1253 C C . LEU A 1 170 ? 30.766 -3.284 -39.204 1.00 89.56 170 LEU A C 1
ATOM 1255 O O . LEU A 1 170 ? 31.640 -3.436 -38.350 1.00 89.56 170 LEU A O 1
ATOM 1259 N N . GLY A 1 171 ? 29.620 -2.673 -38.944 1.00 88.56 171 GLY A N 1
ATOM 1260 C CA . GLY A 1 171 ? 29.272 -2.269 -37.596 1.00 88.56 171 GLY A CA 1
ATOM 1261 C C . GLY A 1 171 ? 27.833 -1.815 -37.461 1.00 88.56 171 GLY A C 1
ATOM 1262 O O . GLY A 1 171 ? 27.016 -1.971 -38.364 1.00 88.56 171 GLY A O 1
ATOM 1263 N N . ILE A 1 172 ? 27.538 -1.241 -36.303 1.00 87.56 172 ILE A N 1
ATOM 1264 C CA . ILE A 1 172 ? 26.255 -0.613 -35.998 1.00 87.56 172 ILE A CA 1
ATOM 1265 C C . ILE A 1 172 ? 26.498 0.888 -35.977 1.00 87.56 172 ILE A C 1
ATOM 1267 O O . ILE A 1 172 ? 27.382 1.336 -35.256 1.00 87.56 172 ILE A O 1
ATOM 1271 N N . GLU A 1 173 ? 25.763 1.667 -36.759 1.00 84.69 173 GLU A N 1
ATOM 1272 C CA . GLU A 1 173 ? 25.876 3.128 -36.763 1.00 84.69 173 GLU A CA 1
ATOM 1273 C C . GLU A 1 173 ? 25.280 3.725 -35.482 1.00 84.69 173 GLU A C 1
ATOM 1275 O O . GLU A 1 173 ? 25.926 4.510 -34.785 1.00 84.69 173 GLU A O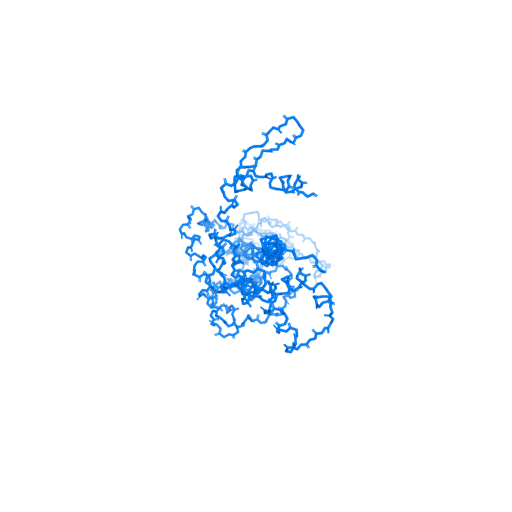 1
ATOM 1280 N N . MET A 1 174 ? 24.071 3.284 -35.136 1.00 82.50 174 MET A N 1
ATOM 1281 C CA . MET A 1 174 ? 23.311 3.731 -33.975 1.00 82.50 174 MET A CA 1
ATOM 1282 C C . MET A 1 174 ? 22.419 2.594 -33.471 1.00 82.50 174 MET A C 1
ATOM 1284 O O . MET A 1 174 ? 21.952 1.774 -34.258 1.00 82.50 174 MET A O 1
ATOM 1288 N N . ILE A 1 175 ? 22.162 2.569 -32.162 1.00 84.62 175 ILE A N 1
ATOM 1289 C CA . ILE A 1 175 ? 21.014 1.857 -31.595 1.00 84.62 175 ILE A CA 1
ATOM 1290 C C . ILE A 1 175 ? 20.057 2.917 -31.075 1.00 84.62 175 ILE A C 1
ATOM 1292 O O . ILE A 1 175 ? 20.312 3.539 -30.037 1.00 84.62 175 ILE A O 1
ATOM 1296 N N . ALA A 1 176 ? 19.007 3.172 -31.852 1.00 81.12 176 ALA A N 1
ATOM 1297 C CA . ALA A 1 176 ? 17.933 4.046 -31.429 1.00 81.12 176 ALA A CA 1
ATOM 1298 C C . ALA A 1 176 ? 17.110 3.315 -30.367 1.00 81.12 176 ALA A C 1
ATOM 1300 O O . ALA A 1 176 ? 16.787 2.137 -30.513 1.00 81.12 176 ALA A O 1
ATOM 1301 N N . VAL A 1 177 ? 16.812 4.025 -29.286 1.00 79.19 177 VAL A N 1
ATOM 1302 C CA . VAL A 1 177 ? 15.924 3.554 -28.228 1.00 79.19 177 VAL A CA 1
ATOM 1303 C C . VAL A 1 177 ? 14.617 4.299 -28.424 1.00 79.19 177 VAL A C 1
ATOM 1305 O O . VAL A 1 177 ? 14.621 5.535 -28.417 1.00 79.19 177 VAL A O 1
ATOM 1308 N N . THR A 1 178 ? 13.519 3.579 -28.645 1.00 77.44 178 THR A N 1
ATOM 1309 C CA . THR A 1 178 ? 12.201 4.212 -28.721 1.00 77.44 178 THR A CA 1
ATOM 1310 C C . THR A 1 178 ? 11.913 4.854 -27.370 1.00 77.44 178 THR A C 1
ATOM 1312 O O . THR A 1 178 ? 11.934 4.189 -26.335 1.00 77.44 178 THR A O 1
ATOM 1315 N N . ALA A 1 179 ? 11.691 6.169 -27.369 1.00 70.81 179 ALA A N 1
ATOM 1316 C CA . ALA A 1 179 ? 11.402 6.890 -26.141 1.00 70.81 179 ALA A CA 1
ATOM 1317 C C . ALA A 1 179 ? 10.107 6.346 -25.527 1.00 70.81 179 ALA A C 1
ATOM 1319 O O . ALA A 1 179 ? 9.054 6.368 -26.167 1.00 70.81 179 ALA A O 1
ATOM 1320 N N . THR A 1 180 ? 10.177 5.887 -24.279 1.00 70.19 180 THR A N 1
ATOM 1321 C CA . THR A 1 180 ? 8.978 5.513 -23.532 1.00 70.19 180 THR A CA 1
ATOM 1322 C C . THR A 1 180 ? 8.065 6.726 -23.393 1.00 70.19 180 THR A C 1
ATOM 1324 O O . THR A 1 180 ? 8.492 7.799 -22.959 1.00 70.19 180 THR A O 1
ATOM 1327 N N . ASN A 1 181 ? 6.782 6.553 -23.709 1.00 72.06 181 ASN A N 1
ATOM 1328 C CA . ASN A 1 181 ? 5.771 7.552 -23.395 1.00 72.06 181 ASN A CA 1
ATOM 1329 C C . ASN A 1 181 ? 5.489 7.543 -21.886 1.00 72.06 181 ASN A C 1
ATOM 1331 O O . ASN A 1 181 ? 4.637 6.804 -21.399 1.00 72.06 181 ASN A O 1
ATOM 1335 N N . ILE A 1 182 ? 6.214 8.370 -21.133 1.00 80.94 182 ILE A N 1
ATOM 1336 C CA . ILE A 1 182 ? 6.008 8.528 -19.689 1.00 80.94 182 ILE A CA 1
ATOM 1337 C C . ILE A 1 182 ? 4.803 9.452 -19.471 1.00 80.94 182 ILE A C 1
ATOM 1339 O O . ILE A 1 182 ? 4.931 10.636 -19.156 1.00 80.94 182 ILE A O 1
ATOM 1343 N N . ALA A 1 183 ? 3.607 8.905 -19.673 1.00 85.19 183 ALA A N 1
ATOM 1344 C CA . ALA A 1 183 ? 2.353 9.599 -19.431 1.00 85.19 183 ALA A CA 1
ATOM 1345 C C . ALA A 1 183 ? 1.757 9.180 -18.087 1.00 85.19 183 ALA A C 1
ATOM 1347 O O . ALA A 1 183 ? 1.652 7.998 -17.761 1.00 85.19 183 ALA A O 1
ATOM 1348 N N . ALA A 1 184 ? 1.307 10.171 -17.322 1.00 89.62 184 ALA A N 1
ATOM 1349 C CA . ALA A 1 184 ? 0.517 9.930 -16.128 1.00 89.62 184 ALA A CA 1
ATOM 1350 C C . ALA A 1 184 ? -0.977 9.915 -16.485 1.00 89.62 184 ALA A C 1
ATOM 1352 O O . ALA A 1 184 ? -1.473 10.852 -17.115 1.00 89.62 184 ALA A O 1
ATOM 1353 N N . ALA A 1 185 ? -1.695 8.884 -16.052 1.00 92.25 185 ALA A N 1
ATOM 1354 C CA . ALA A 1 185 ? -3.129 8.719 -16.242 1.00 92.25 185 ALA A CA 1
ATOM 1355 C C . ALA A 1 185 ? -3.862 8.717 -14.898 1.00 92.25 185 ALA A C 1
ATOM 1357 O O . ALA A 1 185 ? -3.308 8.335 -13.866 1.00 92.25 185 ALA A O 1
ATOM 1358 N N . ALA A 1 186 ? -5.116 9.169 -14.915 1.00 92.44 186 ALA A N 1
ATOM 1359 C CA . ALA A 1 186 ? -6.003 8.988 -13.777 1.00 92.44 186 ALA A CA 1
ATOM 1360 C C . ALA A 1 186 ? -6.341 7.498 -13.635 1.00 92.44 186 ALA A C 1
ATOM 1362 O O . ALA A 1 186 ? -6.621 6.822 -14.620 1.00 92.44 186 ALA A O 1
ATOM 1363 N N . THR A 1 187 ? -6.272 7.002 -12.410 1.00 91.31 187 THR A N 1
ATOM 1364 C CA . THR A 1 187 ? -6.626 5.645 -12.011 1.00 91.31 187 THR A CA 1
ATOM 1365 C C . THR A 1 187 ? -7.655 5.754 -10.902 1.00 91.31 187 THR A C 1
ATOM 1367 O O . THR A 1 187 ? -7.377 6.336 -9.851 1.00 91.31 187 THR A O 1
ATOM 1370 N N . ASP A 1 188 ? -8.847 5.232 -11.143 1.00 90.19 188 ASP A N 1
ATOM 1371 C CA . ASP A 1 188 ? -9.935 5.297 -10.176 1.00 90.19 188 ASP A CA 1
ATOM 1372 C C . ASP A 1 188 ? -9.683 4.348 -9.002 1.00 90.19 188 ASP A C 1
ATOM 1374 O O . ASP A 1 188 ? -9.262 3.205 -9.180 1.00 90.19 188 ASP A O 1
ATOM 1378 N N . LEU A 1 189 ? -9.941 4.831 -7.788 1.00 86.62 189 LEU A N 1
ATOM 1379 C CA . LEU A 1 189 ? -9.871 4.028 -6.563 1.00 86.62 189 LEU A CA 1
ATOM 1380 C C . LEU A 1 189 ? -11.154 3.220 -6.340 1.00 86.62 189 LEU A C 1
ATOM 1382 O O . LEU A 1 189 ? -11.133 2.152 -5.729 1.00 86.62 189 LEU A O 1
ATOM 1386 N N . THR A 1 190 ? -12.272 3.738 -6.836 1.00 84.19 190 THR A N 1
ATOM 1387 C CA . THR A 1 190 ? -13.620 3.198 -6.661 1.00 84.19 190 THR A CA 1
ATOM 1388 C C . THR A 1 190 ? -14.282 2.981 -8.018 1.00 84.19 190 THR A C 1
ATOM 1390 O O . THR A 1 190 ? -13.796 3.456 -9.043 1.00 84.19 190 THR A O 1
ATOM 1393 N N . ALA A 1 191 ? -15.381 2.230 -8.044 1.00 82.50 191 ALA A N 1
ATOM 1394 C CA . ALA A 1 191 ? -16.062 1.849 -9.282 1.00 82.50 191 ALA A CA 1
ATOM 1395 C C . ALA A 1 191 ? -16.627 3.037 -10.095 1.00 82.50 191 ALA A C 1
ATOM 1397 O O . ALA A 1 191 ? -16.830 2.904 -11.297 1.00 82.50 191 ALA A O 1
ATOM 1398 N N . ASP A 1 192 ? -16.879 4.179 -9.456 1.00 81.94 192 ASP A N 1
ATOM 1399 C CA . ASP A 1 192 ? -17.483 5.389 -10.037 1.00 81.94 192 ASP A CA 1
ATOM 1400 C C . ASP A 1 192 ? -16.633 6.656 -9.800 1.00 81.94 192 ASP A C 1
ATOM 1402 O O . ASP A 1 192 ? -17.129 7.782 -9.912 1.00 81.94 192 ASP A O 1
ATOM 1406 N N . SER A 1 193 ? -15.370 6.474 -9.401 1.00 78.12 193 SER A N 1
ATOM 1407 C CA . SER A 1 193 ? -14.439 7.550 -9.042 1.00 78.12 193 SER A CA 1
ATOM 1408 C C . SER A 1 193 ? -14.889 8.430 -7.862 1.00 78.12 193 SER A C 1
ATOM 1410 O O . SER A 1 193 ? -14.275 9.473 -7.618 1.00 78.12 193 SER A O 1
ATOM 1412 N N . GLN A 1 194 ? -15.929 8.051 -7.107 1.00 79.69 194 GLN A N 1
ATOM 1413 C CA . GLN A 1 194 ? -16.362 8.763 -5.903 1.00 79.69 194 GLN A CA 1
ATOM 1414 C C . GLN A 1 194 ? -15.690 8.187 -4.650 1.00 79.69 194 GLN A C 1
ATOM 1416 O O . GLN A 1 194 ? -15.635 6.966 -4.500 1.00 79.69 194 GLN A O 1
ATOM 1421 N N . PRO A 1 195 ? -15.216 9.016 -3.700 1.00 72.19 195 PRO A N 1
ATOM 1422 C CA . PRO A 1 195 ? -14.433 8.544 -2.550 1.00 72.19 195 PRO A CA 1
ATOM 1423 C C . PRO A 1 195 ? -15.140 7.526 -1.642 1.00 72.19 195 PRO A C 1
ATOM 1425 O O . PRO A 1 195 ? -14.473 6.748 -0.965 1.00 72.19 195 PRO A O 1
ATOM 1428 N N . THR A 1 196 ? -16.474 7.542 -1.607 1.00 72.44 196 THR A N 1
ATOM 1429 C CA . THR A 1 196 ? -17.304 6.722 -0.707 1.00 72.44 196 THR A CA 1
ATOM 1430 C C . THR A 1 196 ? -17.879 5.466 -1.359 1.00 72.44 196 THR A C 1
ATOM 1432 O O . THR A 1 196 ? -18.626 4.731 -0.715 1.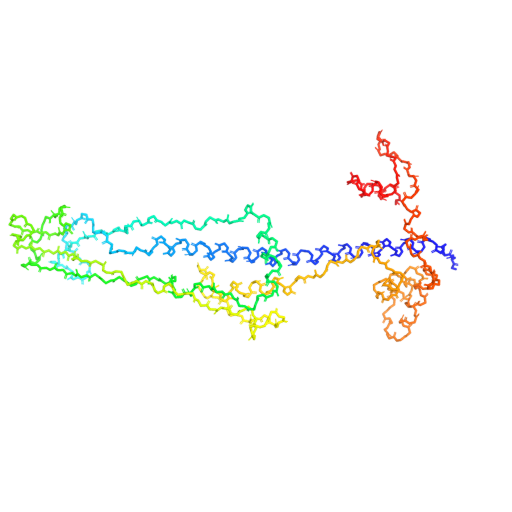00 72.44 196 THR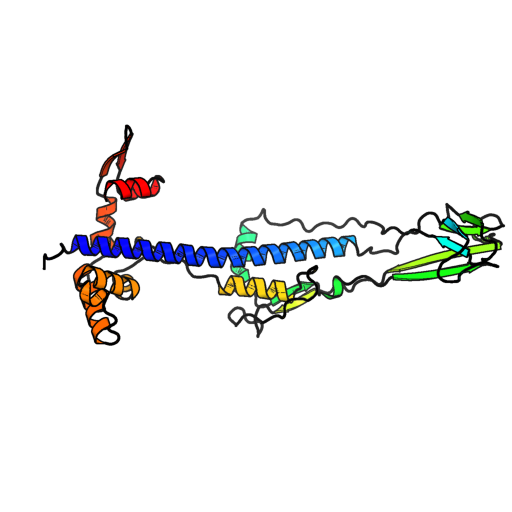 A O 1
ATOM 1435 N N . SER A 1 197 ? -17.601 5.244 -2.639 1.00 77.69 197 SER A N 1
ATOM 1436 C CA . SER A 1 197 ? -18.195 4.149 -3.400 1.00 77.69 197 SER A CA 1
ATOM 1437 C C . SER A 1 197 ? -17.432 2.840 -3.240 1.00 77.69 197 SER A C 1
ATOM 1439 O O . SER A 1 197 ? -16.352 2.784 -2.651 1.00 77.69 197 SER A O 1
ATOM 1441 N N . GLN A 1 198 ? -18.017 1.751 -3.741 1.00 84.44 198 GLN A N 1
ATOM 1442 C CA . GLN A 1 198 ? -17.397 0.433 -3.656 1.00 84.44 198 GLN A CA 1
ATOM 1443 C C . GLN A 1 198 ? -16.052 0.406 -4.386 1.00 84.44 198 GLN A C 1
ATOM 1445 O O . GLN A 1 198 ? -15.886 1.008 -5.452 1.00 84.44 198 GLN A O 1
ATOM 1450 N N . CYS A 1 199 ? -15.098 -0.325 -3.811 1.00 85.12 199 CYS A N 1
ATOM 1451 C CA . CYS A 1 199 ? -13.803 -0.535 -4.436 1.00 85.12 199 CYS A CA 1
ATOM 1452 C C . CYS A 1 199 ? -13.965 -1.236 -5.781 1.00 85.12 199 CYS A C 1
ATOM 1454 O O . CYS A 1 199 ? -14.744 -2.182 -5.911 1.00 85.12 199 CYS A O 1
ATOM 1456 N N . LYS A 1 200 ? -13.207 -0.777 -6.779 1.00 79.62 200 LYS A N 1
ATOM 1457 C CA . LYS A 1 200 ? -13.178 -1.419 -8.090 1.00 79.62 200 LYS A CA 1
ATOM 1458 C C . LYS A 1 200 ? -12.595 -2.829 -7.937 1.00 79.62 200 LYS A C 1
ATOM 1460 O O . LYS A 1 200 ? -11.541 -3.010 -7.328 1.00 79.62 200 LYS A O 1
ATOM 1465 N N . THR A 1 201 ? -13.275 -3.832 -8.484 1.00 75.31 201 THR A N 1
ATOM 1466 C CA . THR A 1 201 ? -12.707 -5.177 -8.618 1.00 75.31 201 THR A CA 1
ATOM 1467 C C . THR A 1 201 ? -11.618 -5.146 -9.680 1.00 75.31 201 THR A C 1
ATOM 1469 O O . THR A 1 201 ? -11.863 -4.666 -10.787 1.00 75.31 201 THR A O 1
ATOM 1472 N N . PHE A 1 202 ? -10.442 -5.675 -9.363 1.00 71.25 202 PHE A N 1
ATOM 1473 C CA . PHE A 1 202 ? -9.349 -5.813 -10.319 1.00 71.25 202 PHE A CA 1
ATOM 1474 C C . PHE A 1 202 ? -9.003 -7.288 -10.485 1.00 71.25 202 PHE A C 1
ATOM 1476 O O . PHE A 1 202 ? -9.143 -8.090 -9.558 1.00 71.25 202 PHE A O 1
ATOM 1483 N N . THR A 1 203 ? -8.564 -7.634 -11.688 1.00 64.62 203 THR A N 1
ATOM 1484 C CA . THR A 1 203 ? -7.999 -8.954 -11.952 1.00 64.62 203 THR A CA 1
ATOM 1485 C C . THR A 1 203 ? -6.529 -8.878 -11.578 1.00 64.62 203 THR A C 1
ATOM 1487 O O . THR A 1 203 ? -5.852 -7.941 -11.998 1.00 64.62 203 THR A O 1
ATOM 1490 N N . ALA A 1 204 ? -6.049 -9.817 -10.762 1.00 62.56 204 ALA A N 1
ATOM 1491 C CA . ALA A 1 204 ? -4.635 -9.875 -10.411 1.00 62.56 204 ALA A CA 1
ATOM 1492 C C . ALA A 1 204 ? -3.784 -9.929 -11.687 1.00 62.56 204 ALA A C 1
ATOM 1494 O O . ALA A 1 204 ? -4.127 -10.649 -12.631 1.00 62.56 204 ALA A O 1
ATOM 1495 N N . ASN A 1 205 ? -2.706 -9.147 -11.721 1.00 63.28 205 ASN A N 1
ATOM 1496 C CA . ASN A 1 205 ? -1.806 -9.121 -12.859 1.00 63.28 205 ASN A CA 1
ATOM 1497 C C . ASN A 1 205 ? -1.162 -10.505 -13.046 1.00 63.28 205 ASN A C 1
ATOM 1499 O O . ASN A 1 205 ? -0.736 -11.144 -12.086 1.00 63.28 205 ASN A O 1
ATOM 1503 N N . THR A 1 206 ? -1.057 -10.968 -14.291 1.00 56.22 206 THR A N 1
ATOM 1504 C CA . THR A 1 206 ? -0.301 -12.182 -14.633 1.00 56.22 206 THR A CA 1
ATOM 1505 C C . THR A 1 206 ? 1.213 -11.955 -14.603 1.00 56.22 206 THR A C 1
ATOM 1507 O O . THR A 1 206 ? 1.976 -12.915 -14.642 1.00 56.22 206 THR A O 1
ATOM 1510 N N . ASN A 1 207 ? 1.661 -10.696 -14.558 1.00 62.06 207 ASN A N 1
ATOM 1511 C CA . ASN A 1 207 ? 3.062 -10.322 -14.422 1.00 62.06 207 ASN A CA 1
ATOM 1512 C C . ASN A 1 207 ? 3.380 -9.944 -12.966 1.00 62.06 207 ASN A C 1
ATOM 1514 O O . ASN A 1 207 ? 3.201 -8.801 -12.551 1.00 62.06 207 ASN A O 1
ATOM 1518 N N . GLU A 1 208 ? 3.894 -10.907 -12.199 1.00 66.06 208 GLU A N 1
ATOM 1519 C CA . GLU A 1 208 ? 4.241 -10.738 -10.778 1.00 66.06 208 GLU A CA 1
ATOM 1520 C C . GLU A 1 208 ? 5.333 -9.679 -10.519 1.00 66.06 208 GLU A C 1
ATOM 1522 O O . GLU A 1 208 ? 5.558 -9.286 -9.375 1.00 66.06 208 GLU A O 1
ATOM 1527 N N . GLN A 1 209 ? 6.026 -9.204 -11.560 1.00 70.31 209 GLN A N 1
ATOM 1528 C CA . GLN A 1 209 ? 7.161 -8.286 -11.423 1.00 70.31 209 GLN A CA 1
ATOM 1529 C C . GLN A 1 209 ? 6.758 -6.807 -11.354 1.00 70.31 209 GLN A C 1
ATOM 1531 O O . GLN A 1 209 ? 7.575 -5.976 -10.951 1.00 70.31 209 GLN A O 1
ATOM 1536 N N . LEU A 1 210 ? 5.516 -6.460 -11.715 1.00 85.12 210 LEU A N 1
ATOM 1537 C CA . LEU A 1 210 ? 5.024 -5.083 -11.697 1.00 85.12 210 LEU A CA 1
ATOM 1538 C C . LEU A 1 210 ? 3.696 -4.990 -10.950 1.00 85.12 210 LEU A C 1
ATOM 1540 O O . LEU A 1 210 ? 2.668 -5.461 -11.430 1.00 85.12 210 LEU A O 1
ATOM 1544 N N . THR A 1 211 ? 3.702 -4.272 -9.825 1.00 89.81 211 THR A N 1
ATOM 1545 C CA . THR A 1 211 ? 2.460 -3.767 -9.233 1.00 89.81 211 THR A CA 1
ATOM 1546 C C . THR A 1 211 ? 1.865 -2.722 -10.171 1.00 89.81 211 THR A C 1
ATOM 1548 O O . THR A 1 211 ? 2.470 -1.665 -10.375 1.00 89.81 211 THR A O 1
ATOM 1551 N N . THR A 1 212 ? 0.705 -3.021 -10.746 1.00 90.19 212 THR A N 1
ATOM 1552 C CA . THR A 1 212 ? -0.011 -2.152 -11.692 1.00 90.19 212 THR A CA 1
ATOM 1553 C C . THR A 1 212 ? -0.618 -0.931 -11.008 1.00 90.19 212 THR A C 1
ATOM 1555 O O . THR A 1 212 ? -0.759 -0.871 -9.780 1.00 90.19 212 THR A O 1
ATOM 1558 N N . ALA A 1 213 ? -1.007 0.063 -11.807 1.00 91.06 213 ALA A N 1
ATOM 1559 C CA . ALA A 1 213 ? -1.759 1.207 -11.302 1.00 91.06 213 ALA A CA 1
ATOM 1560 C C . ALA A 1 213 ? -3.085 0.770 -10.643 1.00 91.06 213 ALA A C 1
ATOM 1562 O O . ALA A 1 213 ? -3.430 1.266 -9.566 1.00 91.06 213 ALA A O 1
ATOM 1563 N N . GLU A 1 214 ? -3.792 -0.189 -11.249 1.00 88.75 214 GLU A N 1
ATOM 1564 C CA . GLU A 1 214 ? -5.070 -0.702 -10.741 1.00 88.75 214 GLU A CA 1
ATOM 1565 C C . GLU A 1 214 ? -4.912 -1.493 -9.435 1.00 88.75 214 GLU A C 1
ATOM 1567 O O . GLU A 1 214 ? -5.689 -1.290 -8.501 1.00 88.75 214 GLU A O 1
ATOM 1572 N N . GLU A 1 215 ? -3.880 -2.333 -9.318 1.00 88.81 215 GLU A N 1
ATOM 1573 C CA . GLU A 1 215 ? -3.578 -3.074 -8.084 1.00 88.81 215 GLU A CA 1
ATOM 1574 C C . GLU A 1 215 ? -3.284 -2.137 -6.913 1.00 88.81 215 GLU A C 1
ATOM 1576 O O . GLU A 1 215 ? -3.805 -2.324 -5.810 1.00 88.81 215 GLU A O 1
ATOM 1581 N N . LEU A 1 216 ? -2.479 -1.096 -7.149 1.00 90.88 216 LEU A N 1
ATOM 1582 C CA . LEU A 1 216 ? -2.188 -0.092 -6.131 1.00 90.88 216 LEU A CA 1
ATOM 1583 C C . LEU A 1 216 ? -3.462 0.653 -5.708 1.00 90.88 216 LEU A C 1
ATOM 1585 O O . LEU A 1 216 ? -3.699 0.846 -4.512 1.00 90.88 216 LEU A O 1
ATOM 1589 N N . ALA A 1 217 ? -4.292 1.057 -6.672 1.00 89.94 217 ALA A N 1
ATOM 1590 C CA . ALA A 1 217 ? -5.543 1.751 -6.397 1.00 89.94 217 ALA A CA 1
ATOM 1591 C C . ALA A 1 217 ? -6.498 0.882 -5.560 1.00 89.94 217 ALA A C 1
ATOM 1593 O O . ALA A 1 217 ? -7.027 1.327 -4.536 1.00 89.94 217 ALA A O 1
ATOM 1594 N N . ALA A 1 218 ? -6.655 -0.387 -5.925 1.00 87.25 218 ALA A N 1
ATOM 1595 C CA . ALA A 1 218 ? -7.505 -1.308 -5.192 1.00 87.25 218 ALA A CA 1
ATOM 1596 C C . ALA A 1 218 ? -6.972 -1.626 -3.791 1.00 87.25 218 ALA A C 1
ATOM 1598 O O . ALA A 1 218 ? -7.756 -1.696 -2.843 1.00 87.25 218 ALA A O 1
ATOM 1599 N N . ALA A 1 219 ? -5.654 -1.769 -3.618 1.00 88.25 219 ALA A N 1
ATOM 1600 C CA . ALA A 1 219 ? -5.051 -1.937 -2.299 1.00 88.25 219 ALA A CA 1
ATOM 1601 C C . ALA A 1 219 ? -5.387 -0.743 -1.388 1.00 88.25 219 ALA A C 1
ATOM 1603 O O . ALA A 1 219 ? -5.834 -0.932 -0.254 1.00 88.25 219 ALA A O 1
ATOM 1604 N N . ILE A 1 220 ? -5.240 0.484 -1.901 1.00 89.38 220 ILE A N 1
ATOM 1605 C CA . ILE A 1 220 ? -5.570 1.712 -1.166 1.00 89.38 220 ILE A CA 1
ATOM 1606 C C . ILE A 1 220 ? -7.060 1.751 -0.819 1.00 89.38 220 ILE A C 1
ATOM 1608 O O . ILE A 1 220 ? -7.403 2.013 0.335 1.00 89.38 220 ILE A O 1
ATOM 1612 N N . CYS A 1 221 ? -7.949 1.459 -1.772 1.00 88.94 221 CYS A N 1
ATOM 1613 C CA . CYS A 1 221 ? -9.385 1.442 -1.505 1.00 88.94 221 CYS A CA 1
ATOM 1614 C C . CYS A 1 221 ? -9.761 0.400 -0.442 1.00 88.94 221 CYS A C 1
ATOM 1616 O O . CYS A 1 221 ? -10.458 0.718 0.521 1.00 88.94 221 CYS A O 1
ATOM 1618 N N . ASN A 1 222 ? -9.242 -0.824 -0.552 1.00 86.06 222 ASN A N 1
ATOM 1619 C CA . ASN A 1 222 ? -9.520 -1.900 0.398 1.00 86.06 222 ASN A CA 1
ATOM 1620 C C . ASN A 1 222 ? -9.014 -1.591 1.810 1.00 86.06 222 ASN A C 1
ATOM 1622 O O . ASN A 1 222 ? -9.648 -2.000 2.786 1.00 86.06 222 ASN A O 1
ATOM 1626 N N . ALA A 1 223 ? -7.888 -0.881 1.929 1.00 85.94 223 ALA A N 1
ATOM 1627 C CA . ALA A 1 223 ? -7.384 -0.404 3.211 1.00 85.94 223 ALA A CA 1
ATOM 1628 C C . ALA A 1 223 ? -8.288 0.684 3.809 1.00 85.94 223 ALA A C 1
ATOM 1630 O O . ALA A 1 223 ? -8.604 0.608 4.994 1.00 85.94 223 ALA A O 1
ATOM 1631 N N . ARG A 1 224 ? -8.780 1.634 3.000 1.00 85.25 224 ARG A N 1
ATOM 1632 C CA . ARG A 1 224 ? -9.754 2.645 3.456 1.00 85.25 224 ARG A CA 1
ATOM 1633 C C . ARG A 1 224 ? -11.065 2.017 3.903 1.00 85.25 224 ARG A C 1
ATOM 1635 O O . ARG A 1 224 ? -11.536 2.305 4.993 1.00 85.25 224 ARG A O 1
ATOM 1642 N N . ALA A 1 225 ? -11.614 1.103 3.107 1.00 83.62 225 ALA A N 1
ATOM 1643 C CA . ALA A 1 225 ? -12.848 0.392 3.437 1.00 83.62 225 ALA A CA 1
ATOM 1644 C C . ALA A 1 225 ? -12.719 -0.472 4.705 1.00 83.62 225 ALA A C 1
ATOM 1646 O O . ALA A 1 225 ? -13.717 -0.833 5.323 1.00 83.62 225 ALA A O 1
ATOM 1647 N N . ALA A 1 226 ? -11.493 -0.830 5.093 1.00 81.94 226 ALA A N 1
ATOM 1648 C CA . ALA A 1 226 ? -11.227 -1.561 6.324 1.00 81.94 226 ALA A CA 1
ATOM 1649 C C . ALA A 1 226 ? -11.064 -0.669 7.550 1.00 81.94 226 ALA A C 1
ATOM 1651 O O . ALA A 1 226 ? -11.113 -1.194 8.661 1.00 81.94 226 ALA A O 1
ATOM 1652 N N . ALA A 1 227 ? -10.833 0.632 7.363 1.00 79.12 227 ALA A N 1
ATOM 1653 C CA . ALA A 1 227 ? -10.682 1.561 8.463 1.00 79.12 227 ALA A CA 1
ATOM 1654 C C . ALA A 1 227 ? -11.994 1.599 9.251 1.00 79.12 227 ALA A C 1
ATOM 1656 O O . ALA A 1 227 ? -13.034 2.039 8.761 1.00 79.12 227 ALA A O 1
ATOM 1657 N N . LYS A 1 228 ? -11.944 1.088 10.478 1.00 75.94 228 LYS A N 1
ATOM 1658 C CA . LYS A 1 228 ? -13.068 1.130 11.406 1.00 75.94 228 LYS A CA 1
ATOM 1659 C C . LYS A 1 228 ? -12.895 2.310 12.354 1.00 75.94 228 LYS A C 1
ATOM 1661 O O . LYS A 1 228 ? -11.758 2.619 12.725 1.00 75.94 228 LYS A O 1
ATOM 1666 N N . PRO A 1 229 ? -13.995 2.961 12.767 1.00 77.38 229 PRO A N 1
ATOM 1667 C CA . PRO A 1 229 ? -13.923 3.914 13.859 1.00 77.38 229 PRO A CA 1
ATOM 1668 C C . PRO A 1 229 ? -13.370 3.215 15.111 1.00 77.38 229 PRO A C 1
ATOM 1670 O O . PRO A 1 229 ? -13.613 2.018 15.304 1.00 77.38 229 PRO A O 1
ATOM 1673 N N . PRO A 1 230 ? -12.620 3.937 15.956 1.00 77.19 230 PRO A N 1
ATOM 1674 C CA . PRO A 1 230 ? -12.144 3.386 17.213 1.00 77.19 230 PRO A CA 1
ATOM 1675 C C . PRO A 1 230 ? -13.330 2.914 18.061 1.00 77.19 230 PRO A C 1
ATOM 1677 O O . PRO A 1 230 ? -14.367 3.576 18.130 1.00 77.19 230 PRO A O 1
ATOM 1680 N N . ILE A 1 231 ? -13.172 1.754 18.699 1.00 81.69 231 ILE A N 1
ATOM 1681 C CA . ILE A 1 231 ? -14.171 1.238 19.634 1.00 81.69 231 ILE A CA 1
ATOM 1682 C C . ILE A 1 231 ? -14.126 2.121 20.887 1.00 81.69 231 ILE A C 1
ATOM 1684 O O . ILE A 1 231 ? -13.054 2.228 21.488 1.00 81.69 231 ILE A O 1
ATOM 1688 N N . PRO A 1 232 ? -15.249 2.742 21.294 1.00 78.25 232 PRO A N 1
ATOM 1689 C CA . PRO A 1 232 ? -15.266 3.645 22.434 1.00 78.25 232 PRO A CA 1
ATOM 1690 C C . PRO A 1 232 ? -14.908 2.896 23.712 1.00 78.25 232 PRO A C 1
ATOM 1692 O O . PRO A 1 232 ? -15.428 1.804 23.992 1.00 78.25 232 PRO A O 1
ATOM 1695 N N . THR A 1 233 ? -14.043 3.512 24.505 1.00 80.00 233 THR A N 1
ATOM 1696 C CA . THR A 1 233 ? -13.642 3.011 25.818 1.00 80.00 233 THR A CA 1
ATOM 1697 C C . THR A 1 233 ? -14.829 3.018 26.786 1.00 80.00 233 THR A C 1
ATOM 1699 O O . THR A 1 233 ? -15.883 3.606 26.524 1.00 80.00 233 THR A O 1
ATOM 1702 N N . MET A 1 234 ? -14.689 2.345 27.931 1.00 79.12 234 MET A N 1
ATOM 1703 C CA . MET A 1 234 ? -15.740 2.365 28.959 1.00 79.12 234 MET A CA 1
ATOM 1704 C C . MET A 1 234 ? -15.989 3.778 29.498 1.00 79.12 234 MET A C 1
ATOM 1706 O O . MET A 1 234 ? -17.125 4.112 29.806 1.00 79.12 234 MET A O 1
ATOM 1710 N N . ASN A 1 235 ? -14.947 4.608 29.526 1.00 73.69 235 ASN A N 1
ATOM 1711 C CA . ASN A 1 235 ? -14.967 5.982 30.023 1.00 73.69 235 ASN A CA 1
ATOM 1712 C C . ASN A 1 235 ? -15.735 6.923 29.079 1.00 73.69 235 ASN A C 1
ATOM 1714 O O . ASN A 1 235 ? -16.244 7.950 29.499 1.00 73.69 235 ASN A O 1
ATOM 1718 N N . GLU A 1 236 ? -15.823 6.566 27.796 1.00 75.12 236 GLU A N 1
ATOM 1719 C CA . GLU A 1 236 ? -16.556 7.316 26.768 1.00 75.12 236 GLU A CA 1
ATOM 1720 C C . GLU A 1 236 ? -17.993 6.798 26.583 1.00 75.12 236 GLU A C 1
ATOM 1722 O O . GLU A 1 236 ? -18.746 7.318 25.760 1.00 75.12 236 GLU A O 1
ATOM 1727 N N . SER A 1 237 ? -18.380 5.741 27.308 1.00 75.94 237 SER A N 1
ATOM 1728 C CA . SER A 1 237 ? -19.688 5.101 27.166 1.00 75.94 237 SER A CA 1
ATOM 1729 C C . SER A 1 237 ? -20.694 5.683 28.168 1.00 75.94 237 SER A C 1
ATOM 1731 O O . SER A 1 237 ? -20.511 5.581 29.377 1.00 75.94 237 SER A O 1
ATOM 1733 N N . SER A 1 238 ? -21.802 6.241 27.677 1.00 79.88 238 SER A N 1
ATOM 1734 C CA . SER A 1 238 ? -22.940 6.672 28.501 1.00 79.88 238 SER A CA 1
ATOM 1735 C C . SER A 1 238 ? -23.854 5.503 28.890 1.00 79.88 238 SER A C 1
ATOM 1737 O O . SER A 1 238 ? -23.838 4.448 28.246 1.00 79.88 238 SER A O 1
ATOM 1739 N N . TYR A 1 239 ? -24.736 5.710 29.878 1.00 81.88 239 TYR A N 1
ATOM 1740 C CA . TYR A 1 239 ? -25.806 4.756 30.207 1.00 81.88 239 TYR A CA 1
ATOM 1741 C C . TYR A 1 239 ? -26.607 4.356 28.959 1.00 81.88 239 TYR A C 1
ATOM 1743 O O . TYR A 1 239 ? -26.866 3.178 28.735 1.00 81.88 239 TYR A O 1
ATOM 1751 N N . GLU A 1 240 ? -26.968 5.311 28.105 1.00 83.25 240 GLU A N 1
ATOM 1752 C CA . GLU A 1 240 ? -27.735 5.044 26.883 1.00 83.25 240 GLU A CA 1
ATOM 1753 C C . GLU A 1 240 ? -26.949 4.180 25.897 1.00 83.25 240 GLU A C 1
ATOM 1755 O O . GLU A 1 240 ? -27.491 3.206 25.376 1.00 83.25 240 GLU A O 1
ATOM 1760 N N . THR A 1 241 ? -25.661 4.466 25.681 1.00 84.56 241 THR A N 1
ATOM 1761 C CA . THR A 1 241 ? -24.827 3.639 24.793 1.00 84.56 241 THR A CA 1
ATOM 1762 C C . THR A 1 241 ? -24.640 2.223 25.339 1.00 84.56 241 THR A C 1
ATOM 1764 O O . THR A 1 241 ? -24.808 1.265 24.595 1.00 84.56 241 THR A O 1
ATOM 1767 N N . LEU A 1 242 ? -24.403 2.060 26.645 1.00 82.31 242 LEU A N 1
ATOM 1768 C CA . LEU A 1 242 ? -24.244 0.743 27.268 1.00 82.31 242 LEU A CA 1
ATOM 1769 C C . LEU A 1 242 ? -25.550 -0.050 27.279 1.00 82.31 242 LEU A C 1
ATOM 1771 O O . LEU A 1 242 ? -25.556 -1.243 27.015 1.00 82.31 242 LEU A O 1
ATOM 1775 N N . THR A 1 243 ? -26.673 0.597 27.576 1.00 84.31 243 THR A N 1
ATOM 1776 C CA . THR A 1 243 ? -27.964 -0.097 27.670 1.00 84.31 243 THR A CA 1
ATOM 1777 C C . THR A 1 243 ? -28.630 -0.341 26.321 1.00 84.31 243 THR A C 1
ATOM 1779 O O . THR A 1 243 ? -29.571 -1.133 26.251 1.00 84.31 243 THR A O 1
ATOM 1782 N N . SER A 1 244 ? -28.155 0.300 25.250 1.00 86.69 244 SER A N 1
ATOM 1783 C CA . SER A 1 244 ? -28.574 0.020 23.874 1.00 86.69 244 SER A CA 1
ATOM 1784 C C . SER A 1 244 ? -27.709 -1.043 23.191 1.00 86.69 244 SER A C 1
ATOM 1786 O O . SER A 1 244 ? -28.251 -1.780 22.362 1.00 86.69 244 SER A O 1
ATOM 1788 N N . ASP A 1 245 ? -26.444 -1.183 23.594 1.00 87.81 245 ASP A N 1
ATOM 1789 C CA . ASP A 1 245 ? -25.493 -2.182 23.098 1.00 87.81 245 ASP A CA 1
ATOM 1790 C C . ASP A 1 245 ? -25.982 -3.621 23.363 1.00 87.81 245 ASP A C 1
ATOM 1792 O O . ASP A 1 245 ? -26.302 -4.010 24.492 1.00 87.81 245 ASP A O 1
ATOM 1796 N N . ASP A 1 246 ? -26.082 -4.419 22.296 1.00 89.75 246 ASP A N 1
ATOM 1797 C CA . ASP A 1 246 ? -26.595 -5.788 22.381 1.00 89.75 246 ASP A CA 1
ATOM 1798 C C . ASP A 1 246 ? -25.625 -6.746 23.080 1.00 89.75 246 ASP A C 1
ATOM 1800 O O . ASP A 1 246 ? -26.059 -7.634 23.812 1.00 89.75 246 ASP A O 1
ATOM 1804 N N . THR A 1 247 ? -24.317 -6.526 22.946 1.00 89.69 247 THR A N 1
ATOM 1805 C CA . THR A 1 247 ? -23.303 -7.298 23.669 1.00 89.69 247 THR A CA 1
ATOM 1806 C C . THR A 1 247 ? -23.425 -7.038 25.166 1.00 89.69 247 THR A C 1
ATOM 1808 O O . THR A 1 247 ? -23.428 -7.983 25.955 1.00 89.69 247 THR A O 1
ATOM 1811 N N . VAL A 1 248 ? -23.596 -5.779 25.579 1.00 90.38 248 VAL A N 1
ATOM 1812 C CA . VAL A 1 248 ? -23.810 -5.441 26.998 1.00 90.38 248 VAL A CA 1
ATOM 1813 C C . VAL A 1 248 ? -25.082 -6.101 27.527 1.00 90.38 248 VAL A C 1
ATOM 1815 O O . VAL A 1 248 ? -25.076 -6.666 28.621 1.00 90.38 248 VAL A O 1
ATOM 1818 N N . LYS A 1 249 ? -26.166 -6.082 26.745 1.00 90.50 249 LYS A N 1
ATOM 1819 C CA . LYS A 1 249 ? -27.420 -6.769 27.084 1.00 90.50 249 LYS A CA 1
ATOM 1820 C C . LYS A 1 249 ? -27.255 -8.273 27.248 1.00 90.50 249 LYS A C 1
ATOM 1822 O O . LYS A 1 249 ? -27.811 -8.850 28.182 1.00 90.50 249 LYS A O 1
ATOM 1827 N N . GLU A 1 250 ? -26.514 -8.900 26.347 1.00 90.25 250 GLU A N 1
ATOM 1828 C CA . GLU A 1 250 ? -26.243 -10.333 26.372 1.00 90.25 250 GLU A CA 1
ATOM 1829 C C . GLU A 1 250 ? -25.389 -10.707 27.595 1.00 90.25 250 GLU A C 1
ATOM 1831 O O . GLU A 1 250 ? -25.725 -11.639 28.323 1.00 90.25 250 GLU A O 1
ATOM 1836 N N . ILE A 1 251 ? -24.342 -9.929 27.891 1.00 90.88 251 ILE A N 1
ATOM 1837 C CA . ILE A 1 251 ? -23.494 -10.101 29.081 1.00 90.88 251 ILE A CA 1
ATOM 1838 C C . ILE A 1 251 ? -24.315 -9.921 30.364 1.00 90.88 251 ILE A C 1
ATOM 1840 O O . ILE A 1 251 ? -24.245 -10.760 31.263 1.00 90.88 251 ILE A O 1
ATOM 1844 N N . ALA A 1 252 ? -25.132 -8.868 30.444 1.00 90.56 252 ALA A N 1
ATOM 1845 C CA . ALA A 1 252 ? -25.999 -8.628 31.593 1.00 90.56 252 ALA A CA 1
ATOM 1846 C C . ALA A 1 252 ? -26.983 -9.788 31.803 1.00 90.56 252 ALA A C 1
ATOM 1848 O O . ALA A 1 252 ? -27.210 -10.208 32.940 1.00 90.56 252 ALA A O 1
ATOM 1849 N N . LEU A 1 253 ? -27.549 -10.341 30.723 1.00 91.25 253 LEU A N 1
ATOM 1850 C CA . LEU A 1 253 ? -28.428 -11.508 30.796 1.00 91.25 253 LEU A CA 1
ATOM 1851 C C . LEU A 1 253 ? -27.675 -12.744 31.297 1.00 91.25 253 LEU A C 1
ATOM 1853 O O . LEU A 1 253 ? -28.169 -13.413 32.196 1.00 91.25 253 LEU A O 1
ATOM 1857 N N . MET A 1 254 ? -26.471 -13.012 30.787 1.00 89.00 254 MET A N 1
ATOM 1858 C CA . MET A 1 254 ? -25.638 -14.125 31.255 1.00 89.00 254 MET A CA 1
ATOM 1859 C C . MET A 1 254 ? -25.288 -14.025 32.746 1.00 89.00 254 MET A C 1
ATOM 1861 O O . MET A 1 254 ? -25.217 -15.050 33.418 1.00 89.00 254 MET A O 1
ATOM 1865 N N . ILE A 1 255 ? -25.087 -12.813 33.271 1.00 88.38 255 ILE A N 1
ATOM 1866 C CA . ILE A 1 255 ? -24.753 -12.582 34.686 1.00 88.38 255 ILE A CA 1
ATOM 1867 C C . ILE A 1 255 ? -25.991 -12.685 35.586 1.00 88.38 255 ILE A C 1
ATOM 1869 O O . ILE A 1 255 ? -25.921 -13.250 36.676 1.00 88.38 255 ILE A O 1
ATOM 1873 N N . THR A 1 256 ? -27.124 -12.132 35.150 1.00 89.12 256 THR A N 1
ATOM 1874 C CA . THR A 1 256 ? -28.342 -12.047 35.977 1.00 89.12 256 THR A CA 1
ATOM 1875 C C . THR A 1 256 ? -29.228 -13.288 35.891 1.00 89.12 256 THR A C 1
ATOM 1877 O O . THR A 1 256 ? -29.922 -13.607 36.856 1.00 89.12 256 THR A O 1
ATOM 1880 N N . ASP A 1 257 ? -29.205 -13.993 34.761 1.00 87.00 257 ASP A N 1
ATOM 1881 C CA . ASP A 1 257 ? -29.980 -15.206 34.502 1.00 87.00 257 ASP A CA 1
ATOM 1882 C C . ASP A 1 257 ? -29.194 -16.147 33.556 1.00 87.00 257 ASP A C 1
ATOM 1884 O O . ASP A 1 257 ? -29.453 -16.190 32.347 1.00 87.00 257 ASP A O 1
ATOM 1888 N N . PRO A 1 258 ? -28.213 -16.907 34.085 1.00 82.31 258 PRO A N 1
ATOM 1889 C CA . PRO A 1 258 ? -27.343 -17.773 33.284 1.00 82.31 258 PRO A CA 1
ATOM 1890 C C . PRO A 1 258 ? -28.096 -18.824 32.456 1.00 82.31 258 PRO A C 1
ATOM 1892 O O . PRO A 1 258 ? -27.670 -19.170 31.351 1.00 82.31 258 PRO A O 1
ATOM 1895 N N . GLU A 1 259 ? -29.233 -19.317 32.957 1.00 82.44 259 GLU A N 1
ATOM 1896 C CA . GLU A 1 259 ? -30.078 -20.280 32.243 1.00 82.44 259 GLU A CA 1
ATOM 1897 C C . GLU A 1 259 ? -30.665 -19.651 30.976 1.00 82.44 259 GLU A C 1
ATOM 1899 O O . GLU A 1 259 ? -30.583 -20.233 29.893 1.00 82.44 259 GLU A O 1
ATOM 1904 N N . LYS A 1 260 ? -31.195 -18.424 31.067 1.00 80.56 260 LYS A N 1
ATOM 1905 C CA . LYS A 1 260 ? -31.694 -17.702 29.886 1.00 80.56 260 LYS A CA 1
ATOM 1906 C C . LYS A 1 260 ? -30.581 -17.161 28.995 1.00 80.56 260 LYS A C 1
ATOM 1908 O O . LYS A 1 260 ? -30.771 -17.106 27.781 1.00 80.56 260 LYS A O 1
ATOM 1913 N N . GLY A 1 261 ? -29.439 -16.787 29.569 1.00 76.00 261 GLY A N 1
ATOM 1914 C CA . GLY A 1 261 ? -28.265 -16.338 28.820 1.00 76.00 261 GLY A CA 1
ATOM 1915 C C . GLY A 1 261 ? -27.696 -17.433 27.914 1.00 76.00 261 GLY A C 1
ATOM 1916 O O . GLY A 1 261 ? -27.335 -17.165 26.772 1.00 76.00 261 GLY A O 1
ATOM 1917 N N . THR A 1 262 ? -27.701 -18.687 28.373 1.00 75.69 262 THR A N 1
ATOM 1918 C CA . THR A 1 262 ? -27.165 -19.836 27.615 1.00 75.69 262 THR A CA 1
ATOM 1919 C C . THR A 1 262 ? -28.200 -20.555 26.745 1.00 75.69 262 THR A C 1
ATOM 1921 O O . THR A 1 262 ? -27.836 -21.297 25.829 1.00 75.69 262 THR A O 1
ATOM 1924 N N . ALA A 1 263 ? -29.496 -20.325 26.971 1.00 76.44 263 ALA A N 1
ATOM 1925 C CA . ALA A 1 263 ? -30.556 -20.916 26.162 1.00 76.44 263 ALA A CA 1
ATOM 1926 C C . ALA A 1 263 ? -30.548 -20.385 24.714 1.00 76.44 263 ALA A C 1
ATOM 1928 O O . ALA A 1 263 ? -30.407 -19.186 24.481 1.00 76.44 263 ALA A O 1
ATOM 1929 N N . LYS A 1 264 ? -30.802 -21.251 23.720 1.00 66.12 264 LYS A N 1
ATOM 1930 C CA . LYS A 1 264 ? -30.954 -20.883 22.289 1.00 66.12 264 LYS A CA 1
ATOM 1931 C C . LYS A 1 264 ? -32.318 -20.251 21.960 1.00 66.12 264 LYS A C 1
ATOM 1933 O O . LYS A 1 264 ? -32.873 -20.460 20.883 1.00 66.12 264 LYS A O 1
ATOM 1938 N N . THR A 1 265 ? -32.910 -19.518 22.893 1.00 66.94 265 THR A N 1
ATOM 1939 C CA . THR A 1 265 ? -34.213 -18.874 22.700 1.00 66.94 265 THR A CA 1
ATOM 1940 C C . THR A 1 265 ? -34.018 -17.579 21.918 1.00 66.94 265 THR A C 1
ATOM 1942 O O . THR A 1 265 ? -33.327 -16.685 22.403 1.00 66.94 265 THR A O 1
ATOM 1945 N N . ALA A 1 266 ? -34.617 -17.466 20.730 1.00 68.50 266 ALA A N 1
ATOM 1946 C CA . ALA A 1 266 ? -34.585 -16.262 19.894 1.00 68.50 266 ALA A CA 1
ATOM 1947 C C . ALA A 1 266 ? -35.931 -15.511 19.917 1.00 68.50 266 ALA A C 1
ATOM 1949 O O . ALA A 1 266 ? -36.968 -16.077 20.265 1.00 68.50 266 ALA A O 1
ATOM 1950 N N . GLY A 1 267 ? -35.916 -14.233 19.529 1.00 75.38 267 GLY A N 1
ATOM 1951 C CA . GLY A 1 267 ? -37.118 -13.411 19.356 1.00 75.38 267 GLY A CA 1
ATOM 1952 C C . GLY A 1 267 ? -37.482 -12.535 20.560 1.00 75.38 267 GLY A C 1
ATOM 1953 O O . GLY A 1 267 ? -36.707 -12.365 21.500 1.00 75.38 267 GLY A O 1
ATOM 1954 N N . ALA A 1 268 ? -38.689 -11.960 20.529 1.00 80.00 268 ALA A N 1
ATOM 1955 C CA . ALA A 1 268 ? -39.116 -10.881 21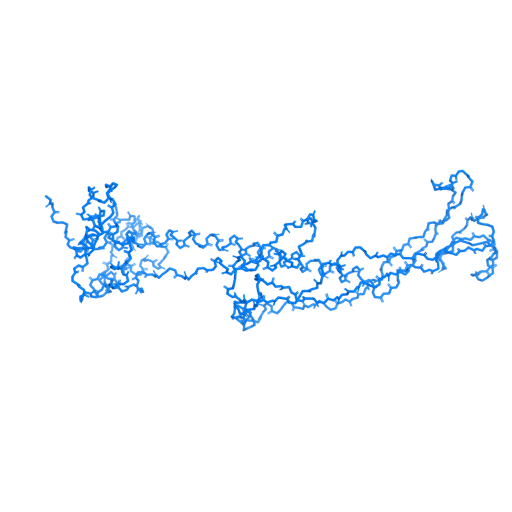.430 1.00 80.00 268 ALA A CA 1
ATOM 1956 C C . ALA A 1 268 ? -39.009 -11.209 22.933 1.00 80.00 268 ALA A C 1
ATOM 1958 O O . ALA A 1 268 ? -38.811 -10.313 23.753 1.00 80.00 268 ALA A O 1
ATOM 1959 N N . THR A 1 269 ? -39.122 -12.483 23.313 1.00 81.94 269 THR A N 1
ATOM 1960 C CA . THR A 1 269 ? -38.964 -12.924 24.707 1.00 81.94 269 THR A CA 1
ATOM 1961 C C . THR A 1 269 ? -37.518 -12.787 25.192 1.00 81.94 269 THR A C 1
ATOM 1963 O O . THR A 1 269 ? -37.306 -12.350 26.323 1.00 81.94 269 THR A O 1
ATOM 1966 N N . ARG A 1 270 ? -36.524 -13.086 24.339 1.00 83.94 270 ARG A N 1
ATOM 1967 C CA . ARG A 1 270 ? -35.100 -12.904 24.672 1.00 83.94 270 ARG A CA 1
ATOM 1968 C C . ARG A 1 270 ? -34.767 -11.424 24.808 1.00 83.94 270 ARG A C 1
ATOM 1970 O O . ARG A 1 270 ? -34.164 -11.027 25.796 1.00 83.94 270 ARG A O 1
ATOM 1977 N N . GLU A 1 271 ? -35.245 -10.603 23.878 1.00 86.69 271 GLU A N 1
ATOM 1978 C CA . GLU A 1 271 ? -35.002 -9.154 23.894 1.00 86.69 271 GLU A CA 1
ATOM 1979 C C . GLU A 1 271 ? -35.594 -8.462 25.131 1.00 86.69 271 GLU A C 1
ATOM 1981 O O . GLU A 1 271 ? -34.976 -7.574 25.729 1.00 86.69 271 GLU A O 1
ATOM 1986 N N . LYS A 1 272 ? -36.763 -8.920 25.598 1.00 87.56 272 LYS A N 1
ATOM 1987 C CA . LYS A 1 272 ? -37.328 -8.474 26.880 1.00 87.56 272 LYS A CA 1
ATOM 1988 C C . LYS A 1 272 ? -36.452 -8.880 28.067 1.00 87.56 272 LYS A C 1
ATOM 1990 O O . LYS A 1 272 ? -36.247 -8.059 28.958 1.00 87.56 272 LYS A O 1
ATOM 1995 N N . ALA A 1 273 ? -35.931 -10.109 28.080 1.00 87.00 273 ALA A N 1
ATOM 1996 C CA . ALA A 1 273 ? -35.051 -10.595 29.144 1.00 87.00 273 ALA A CA 1
ATOM 1997 C C . ALA A 1 273 ? -33.721 -9.824 29.182 1.00 87.00 273 ALA A C 1
ATOM 1999 O O . ALA A 1 273 ? -33.332 -9.344 30.240 1.00 87.00 273 ALA A O 1
ATOM 2000 N N . LYS A 1 274 ? -33.095 -9.608 28.022 1.00 89.06 274 LYS A N 1
ATOM 2001 C CA . LYS A 1 274 ? -31.927 -8.739 27.820 1.00 89.06 274 LYS A CA 1
ATOM 2002 C C . LYS A 1 274 ? -32.135 -7.336 28.386 1.00 89.06 274 LYS A C 1
ATOM 2004 O O . LYS A 1 274 ? -31.365 -6.858 29.213 1.00 89.06 274 LYS A O 1
ATOM 2009 N N . THR A 1 275 ? -33.226 -6.685 27.984 1.00 87.94 275 THR A N 1
ATOM 2010 C CA . THR A 1 275 ? -33.547 -5.326 28.442 1.00 87.94 275 THR A CA 1
ATOM 2011 C C . THR A 1 275 ? -33.811 -5.279 29.951 1.00 87.94 275 THR A C 1
ATOM 2013 O O . THR A 1 275 ? -33.445 -4.311 30.617 1.00 87.94 275 THR A O 1
ATOM 2016 N N . ALA A 1 276 ? -34.445 -6.314 30.512 1.00 88.25 276 ALA A N 1
ATOM 2017 C CA . ALA A 1 276 ? -34.666 -6.420 31.951 1.00 88.25 276 ALA A CA 1
ATOM 2018 C C . ALA A 1 276 ? -33.350 -6.631 32.715 1.00 88.25 276 ALA A C 1
ATOM 2020 O O . ALA A 1 276 ? -33.125 -5.959 33.717 1.00 88.25 276 ALA A O 1
ATOM 2021 N N . ALA A 1 277 ? -32.468 -7.497 32.214 1.00 88.38 277 ALA A N 1
ATOM 2022 C CA . ALA A 1 277 ? -31.170 -7.789 32.810 1.00 88.38 277 ALA A CA 1
ATOM 2023 C C . ALA A 1 277 ? -30.297 -6.537 32.941 1.00 88.38 277 ALA A C 1
ATOM 2025 O O . ALA A 1 277 ? -29.774 -6.255 34.012 1.00 88.38 277 ALA A O 1
ATOM 2026 N N . VAL A 1 278 ? -30.217 -5.713 31.896 1.00 88.50 278 VAL A N 1
ATOM 2027 C CA . VAL A 1 278 ? -29.462 -4.449 31.940 1.00 88.50 278 VAL A CA 1
ATOM 2028 C C . VAL A 1 278 ? -30.014 -3.479 32.990 1.00 88.50 278 VAL A C 1
ATOM 2030 O O . VAL A 1 278 ? -29.243 -2.811 33.676 1.00 88.50 278 VAL A O 1
ATOM 2033 N N . LYS A 1 279 ? -31.342 -3.423 33.172 1.00 86.19 279 LYS A N 1
ATOM 2034 C CA . LYS A 1 279 ? -31.969 -2.612 34.233 1.00 86.19 279 LYS A CA 1
ATOM 2035 C C . LYS A 1 279 ? -31.688 -3.158 35.630 1.00 86.19 279 LYS A C 1
ATOM 2037 O O . LYS A 1 279 ? -31.579 -2.364 36.558 1.00 86.19 279 LYS A O 1
ATOM 2042 N N . VAL A 1 280 ? -31.589 -4.480 35.776 1.00 87.38 280 VAL A N 1
ATOM 2043 C CA . VAL A 1 280 ? -31.157 -5.118 37.027 1.00 87.38 280 VAL A CA 1
ATOM 2044 C C . VAL A 1 280 ? -29.703 -4.757 37.316 1.00 87.38 280 VAL A C 1
ATOM 2046 O O . VAL A 1 280 ? -29.395 -4.382 38.430 1.00 87.38 280 VAL A O 1
ATOM 2049 N N . VAL A 1 281 ? -28.825 -4.795 36.315 1.00 87.44 281 VAL A N 1
ATOM 2050 C CA . VAL A 1 281 ? -27.392 -4.523 36.490 1.00 87.44 281 VAL A CA 1
ATOM 2051 C C . VAL A 1 281 ? -27.098 -3.045 36.779 1.00 87.44 281 VAL A C 1
ATOM 2053 O O . VAL A 1 281 ? -26.362 -2.731 37.707 1.00 87.44 281 VAL A O 1
ATOM 2056 N N . PHE A 1 282 ? -27.634 -2.119 35.980 1.00 84.56 282 PHE A N 1
ATOM 2057 C CA . PHE A 1 282 ? -27.256 -0.699 36.058 1.00 84.56 282 PHE A CA 1
ATOM 2058 C C . PHE A 1 282 ? -28.272 0.178 36.802 1.00 84.56 282 PHE A C 1
ATOM 2060 O O . PHE A 1 282 ? -27.973 1.322 37.159 1.00 84.56 282 PHE A O 1
ATOM 2067 N N . GLY A 1 283 ? -29.466 -0.343 37.086 1.00 80.75 283 GLY A N 1
ATOM 2068 C CA . GLY A 1 283 ? -30.556 0.412 37.694 1.00 80.75 283 GLY A CA 1
ATOM 2069 C C . GLY A 1 283 ? -31.295 1.312 36.696 1.00 80.75 283 GLY A C 1
ATOM 2070 O O . GLY A 1 283 ? -31.381 1.026 35.500 1.00 80.75 283 GLY A O 1
ATOM 2071 N N . LYS A 1 284 ? -31.893 2.400 37.202 1.00 72.69 284 LYS A N 1
ATOM 2072 C CA . LYS A 1 284 ? -32.734 3.331 36.423 1.00 72.69 284 LYS A CA 1
ATOM 2073 C C . LYS A 1 284 ? -31.909 4.207 35.465 1.00 72.69 284 LYS A C 1
ATOM 2075 O O . LYS A 1 284 ? -30.743 4.476 35.718 1.00 72.69 284 LYS A O 1
ATOM 2080 N N . THR A 1 285 ? -32.563 4.727 34.426 1.00 63.12 285 THR A N 1
ATOM 2081 C CA . THR A 1 285 ? -31.991 5.550 33.337 1.00 63.12 285 THR A CA 1
ATOM 2082 C C . THR A 1 285 ? -31.337 6.867 33.759 1.00 63.12 285 THR A C 1
ATOM 2084 O O . THR A 1 285 ? -30.631 7.466 32.963 1.00 63.12 285 THR A O 1
ATOM 2087 N N . THR A 1 286 ? -31.549 7.330 34.992 1.00 62.28 286 THR A N 1
ATOM 2088 C CA . THR A 1 286 ? -30.935 8.557 35.533 1.00 62.28 286 THR A CA 1
ATOM 2089 C C . THR A 1 286 ? -29.596 8.304 36.230 1.00 62.28 286 THR A C 1
ATOM 2091 O O . THR A 1 286 ? -29.074 9.194 36.894 1.00 62.28 286 THR A O 1
ATOM 2094 N N . VAL A 1 287 ? -29.083 7.072 36.184 1.00 67.88 287 VAL A N 1
ATOM 2095 C CA . VAL A 1 287 ? -27.812 6.706 36.807 1.00 67.88 287 VAL A CA 1
ATOM 2096 C C . VAL A 1 287 ? -26.664 7.101 35.888 1.00 67.88 287 VAL A C 1
ATOM 2098 O O . VAL A 1 287 ? -26.530 6.560 34.792 1.00 67.88 287 VAL A O 1
ATOM 2101 N N . ASP A 1 288 ? -25.807 7.990 36.378 1.00 75.19 288 ASP A N 1
ATOM 2102 C CA . ASP A 1 288 ? -24.512 8.253 35.764 1.00 75.19 288 ASP A CA 1
ATOM 2103 C C . ASP A 1 288 ? -23.579 7.054 36.015 1.00 75.19 288 ASP A C 1
ATOM 2105 O O . ASP A 1 288 ? -23.255 6.727 37.163 1.00 75.19 288 ASP A O 1
ATOM 2109 N N . ILE A 1 289 ? -23.209 6.349 34.940 1.00 76.38 289 ILE A N 1
ATOM 2110 C CA . ILE A 1 289 ? -22.312 5.186 35.000 1.00 76.38 289 ILE A CA 1
ATOM 2111 C C . ILE A 1 289 ? -20.929 5.615 35.498 1.00 76.38 289 ILE A C 1
ATOM 2113 O O . ILE A 1 289 ? -20.311 4.883 36.276 1.00 76.38 289 ILE A O 1
ATOM 2117 N N . GLU A 1 290 ? -20.461 6.789 35.070 1.00 76.62 290 GLU A N 1
ATOM 2118 C CA . GLU A 1 290 ? -19.157 7.315 35.441 1.00 76.62 290 GLU A CA 1
ATOM 2119 C C . GLU A 1 290 ? -19.129 7.578 36.944 1.00 76.62 290 GLU A C 1
ATOM 2121 O O . GLU A 1 290 ? -18.371 6.925 37.658 1.00 76.62 290 GLU A O 1
ATOM 2126 N N . THR A 1 291 ? -20.055 8.388 37.458 1.00 79.44 291 THR A N 1
ATOM 2127 C CA . THR A 1 291 ? -20.083 8.729 38.890 1.00 79.44 291 THR A CA 1
ATOM 2128 C C . THR A 1 291 ? -20.381 7.528 39.789 1.00 79.44 291 THR A C 1
ATOM 2130 O O . THR A 1 291 ? -19.841 7.412 40.890 1.00 79.44 291 THR A O 1
ATOM 2133 N N . LYS A 1 292 ? -21.268 6.614 39.371 1.00 81.44 292 LYS A N 1
ATOM 2134 C CA . LYS A 1 292 ? -21.708 5.512 40.244 1.00 81.44 292 LYS A CA 1
ATOM 2135 C C . LYS A 1 292 ? -20.750 4.324 40.248 1.00 81.44 292 LYS A C 1
ATOM 2137 O O . LYS A 1 292 ? -20.673 3.629 41.268 1.00 81.44 292 LYS A O 1
ATOM 2142 N N . PHE A 1 293 ? -20.078 4.062 39.129 1.00 80.69 293 PHE A N 1
ATOM 2143 C CA . PHE A 1 293 ? -19.270 2.858 38.954 1.00 80.69 293 PHE A CA 1
ATOM 2144 C C . PHE A 1 293 ? -17.817 3.155 38.581 1.00 80.69 293 PHE A C 1
ATOM 2146 O O . PHE A 1 293 ? -16.943 2.494 39.121 1.00 80.69 293 PHE A O 1
ATOM 2153 N N . LEU A 1 294 ? -17.509 4.129 37.722 1.00 79.62 294 LEU A N 1
ATOM 2154 C CA . LEU A 1 294 ? -16.121 4.344 37.280 1.00 79.62 294 LEU A CA 1
ATOM 2155 C C . LEU A 1 294 ? -15.307 5.224 38.241 1.00 79.62 294 LEU A C 1
ATOM 2157 O O . LEU A 1 294 ? -14.181 4.866 38.579 1.00 79.62 294 LEU A O 1
ATOM 2161 N N . ASP A 1 295 ? -15.865 6.328 38.734 1.00 81.44 295 ASP A N 1
ATOM 2162 C CA . ASP A 1 295 ? -15.187 7.242 39.663 1.00 81.44 295 ASP A CA 1
ATOM 2163 C C . ASP A 1 295 ? -14.744 6.564 40.968 1.00 81.44 295 ASP A C 1
ATOM 2165 O O . ASP A 1 295 ? -13.583 6.734 41.355 1.00 81.44 295 ASP A O 1
ATOM 2169 N N . PRO A 1 296 ? -15.551 5.685 41.601 1.00 82.00 296 PRO A N 1
ATOM 2170 C CA . PRO A 1 296 ? -15.099 4.943 42.777 1.00 82.00 296 PRO A CA 1
ATOM 2171 C C . PRO A 1 296 ? -13.850 4.077 42.538 1.00 82.00 296 PRO A C 1
ATOM 2173 O O . PRO A 1 296 ? -13.127 3.773 43.489 1.00 82.00 296 PRO A O 1
ATOM 2176 N N . LEU A 1 297 ? -13.575 3.667 41.292 1.00 74.56 297 LEU A N 1
ATOM 2177 C CA . LEU A 1 297 ? -12.367 2.907 40.940 1.00 74.56 297 LEU A CA 1
ATOM 2178 C C . LEU A 1 297 ? -11.119 3.802 40.893 1.00 74.56 297 LEU A C 1
ATOM 2180 O O . LEU A 1 297 ? -10.011 3.326 41.146 1.00 74.56 297 LEU A O 1
ATOM 2184 N N . LYS A 1 298 ? -11.291 5.097 40.608 1.00 74.75 298 LYS A N 1
ATOM 2185 C CA . LYS A 1 298 ? -10.209 6.093 40.598 1.00 74.75 298 LYS A CA 1
ATOM 2186 C C . LYS A 1 298 ? -9.791 6.485 42.020 1.00 74.75 298 LYS A C 1
ATOM 2188 O O . LYS A 1 298 ? -8.625 6.797 42.249 1.00 74.75 298 LYS A O 1
ATOM 2193 N N . GLU A 1 299 ? -10.721 6.441 42.972 1.00 73.31 299 GLU A N 1
ATOM 2194 C CA . GLU A 1 299 ? -10.515 6.927 44.344 1.00 73.31 299 GLU A CA 1
ATOM 2195 C C . GLU A 1 299 ? -9.959 5.875 45.309 1.00 73.31 299 GLU A C 1
ATOM 2197 O O . GLU A 1 299 ? -9.267 6.206 46.274 1.00 73.31 299 GLU A O 1
ATOM 2202 N N . LYS A 1 300 ? -10.264 4.593 45.086 1.00 69.88 300 LYS A N 1
ATOM 2203 C CA . LYS A 1 300 ? -9.939 3.544 46.053 1.00 69.88 300 LYS A CA 1
ATOM 2204 C C . LYS A 1 300 ? -8.464 3.149 45.964 1.00 69.88 300 LYS A C 1
ATOM 2206 O O . LYS A 1 300 ? -8.053 2.497 45.007 1.00 69.88 300 LYS A O 1
ATOM 2211 N N . GLU A 1 301 ? -7.678 3.502 46.983 1.00 72.81 301 GLU A N 1
ATOM 2212 C CA . GLU A 1 301 ? -6.306 3.004 47.118 1.00 72.81 301 GLU A CA 1
ATOM 2213 C C . GLU A 1 301 ? -6.296 1.499 47.406 1.00 72.81 301 GLU A C 1
ATOM 2215 O O . GLU A 1 301 ? -6.899 1.017 48.369 1.00 72.81 301 GLU A O 1
ATOM 2220 N N . LEU A 1 302 ? -5.559 0.764 46.581 1.00 70.69 302 LEU A N 1
ATOM 2221 C CA . LEU A 1 302 ? -5.228 -0.634 46.782 1.00 70.69 302 LEU A CA 1
ATOM 2222 C C . LEU A 1 302 ? -3.794 -0.733 47.290 1.00 70.69 302 LEU A C 1
ATOM 2224 O O . LEU A 1 302 ? -2.898 -0.040 46.810 1.00 70.69 302 LEU A O 1
ATOM 2228 N N . LYS A 1 303 ? -3.601 -1.598 48.285 1.00 74.25 303 LYS A N 1
ATOM 2229 C CA . LYS A 1 303 ? -2.298 -1.941 48.857 1.00 74.25 303 LYS A CA 1
ATOM 2230 C C . LYS A 1 303 ? -2.159 -3.450 48.813 1.00 74.25 303 LYS A C 1
ATOM 2232 O O . LYS A 1 303 ? -2.960 -4.142 49.441 1.00 74.25 303 LYS A O 1
ATOM 2237 N N . TYR A 1 304 ? -1.171 -3.947 48.085 1.00 71.44 304 TYR A N 1
ATOM 2238 C CA . TYR A 1 304 ? -0.894 -5.376 48.003 1.00 71.44 304 TYR A CA 1
ATOM 2239 C C . TYR A 1 304 ? 0.597 -5.642 47.797 1.00 71.44 304 TYR A C 1
ATOM 2241 O O . TYR A 1 304 ? 1.352 -4.766 47.383 1.00 71.44 304 TYR A O 1
ATOM 2249 N N . ASN A 1 305 ? 1.026 -6.854 48.143 1.00 71.50 305 ASN A N 1
ATOM 2250 C CA . ASN A 1 305 ? 2.419 -7.270 48.018 1.00 71.50 305 ASN A CA 1
ATOM 2251 C C . ASN A 1 305 ? 2.543 -8.255 46.852 1.00 71.50 305 ASN A C 1
ATOM 2253 O O . ASN A 1 305 ? 1.841 -9.267 46.828 1.00 71.50 305 ASN A O 1
ATOM 2257 N N . LEU A 1 306 ? 3.462 -7.982 45.928 1.00 66.25 306 LEU A N 1
ATOM 2258 C CA . LEU A 1 306 ? 3.899 -8.900 44.878 1.00 66.25 306 LEU A CA 1
ATOM 2259 C C . LEU A 1 306 ? 5.327 -9.350 45.193 1.00 66.25 306 LEU A C 1
ATOM 2261 O O . LEU A 1 306 ? 6.298 -8.660 44.885 1.00 66.25 306 LEU A O 1
ATOM 2265 N N . GLY A 1 307 ? 5.461 -10.503 45.850 1.00 69.88 307 GLY A N 1
ATOM 2266 C CA . GLY A 1 307 ? 6.756 -10.954 46.366 1.00 69.88 307 GLY A CA 1
ATOM 2267 C C . GLY A 1 307 ? 7.287 -9.993 47.435 1.00 69.88 307 GLY A C 1
ATOM 2268 O O . GLY A 1 307 ? 6.618 -9.763 48.442 1.00 69.88 307 GLY A O 1
ATOM 2269 N N . GLU A 1 308 ? 8.477 -9.430 47.217 1.00 70.56 308 GLU A N 1
ATOM 2270 C CA . GLU A 1 308 ? 9.084 -8.429 48.110 1.00 70.56 308 GLU A CA 1
ATOM 2271 C C . GLU A 1 308 ? 8.629 -6.988 47.812 1.00 70.56 308 GLU A C 1
ATOM 2273 O O . GLU A 1 308 ? 8.841 -6.088 48.629 1.00 70.56 308 GLU A O 1
ATOM 2278 N N . THR A 1 309 ? 7.971 -6.755 46.672 1.00 65.25 309 THR A N 1
ATOM 2279 C CA . THR A 1 309 ? 7.573 -5.416 46.226 1.00 65.25 309 THR A CA 1
ATOM 2280 C C . THR A 1 309 ? 6.187 -5.064 46.760 1.00 65.25 309 THR A C 1
ATOM 2282 O O . THR A 1 309 ? 5.232 -5.833 46.623 1.00 65.25 309 THR A O 1
ATOM 2285 N N . LYS A 1 310 ? 6.067 -3.889 47.385 1.00 72.75 310 LYS A N 1
ATOM 2286 C CA . LYS A 1 310 ? 4.782 -3.341 47.832 1.00 72.75 310 LYS A CA 1
ATOM 2287 C C . LYS A 1 310 ? 4.220 -2.431 46.752 1.00 72.75 310 LYS A C 1
ATOM 2289 O O . LYS A 1 310 ? 4.795 -1.376 46.498 1.00 72.75 310 LYS A O 1
ATOM 2294 N N . GLU A 1 311 ? 3.075 -2.799 46.202 1.00 71.00 311 GLU A N 1
ATOM 2295 C CA . GLU A 1 311 ? 2.338 -1.963 45.264 1.00 71.00 311 GLU A CA 1
ATOM 2296 C C . GLU A 1 311 ? 1.257 -1.175 46.011 1.00 71.00 311 GLU A C 1
ATOM 2298 O O . GLU A 1 311 ? 0.447 -1.732 46.763 1.00 71.00 311 GLU A O 1
ATOM 2303 N N . GLN A 1 312 ? 1.261 0.147 45.824 1.00 72.62 312 GLN A N 1
ATOM 2304 C CA . GLN A 1 312 ? 0.254 1.053 46.370 1.00 72.62 312 GLN A CA 1
ATOM 2305 C C . GLN A 1 312 ? -0.199 2.046 45.301 1.00 72.62 312 GLN A C 1
ATOM 2307 O O . GLN A 1 312 ? 0.600 2.804 44.755 1.00 72.62 312 GLN A O 1
ATOM 2312 N N . GLY A 1 313 ? -1.505 2.106 45.061 1.00 72.50 313 GLY A N 1
ATOM 2313 C CA . GLY A 1 313 ? -2.095 3.076 44.146 1.00 72.50 313 GLY A CA 1
ATOM 2314 C C . GLY A 1 313 ? -3.589 2.858 43.963 1.00 72.50 313 GLY A C 1
ATOM 2315 O O . GLY A 1 313 ? -4.139 1.852 44.405 1.00 72.50 313 GLY A O 1
ATOM 2316 N N . SER A 1 314 ? -4.267 3.806 43.320 1.00 72.19 314 SER A N 1
ATOM 2317 C CA . SER A 1 314 ? -5.623 3.563 42.823 1.00 72.19 314 SER A CA 1
ATOM 2318 C C . SER A 1 314 ? -5.601 2.563 41.668 1.00 72.19 314 SER A C 1
ATOM 2320 O O . SER A 1 314 ? -4.558 2.377 41.035 1.00 72.19 314 SER A O 1
ATOM 2322 N N . ILE A 1 315 ? -6.749 1.952 41.352 1.00 71.31 315 ILE A N 1
ATOM 2323 C CA . ILE A 1 315 ? -6.865 1.066 40.180 1.00 71.31 315 ILE A CA 1
ATOM 2324 C C . ILE A 1 315 ? -6.388 1.797 38.921 1.00 71.31 315 ILE A C 1
ATOM 2326 O O . ILE A 1 315 ? -5.618 1.222 38.166 1.00 71.31 315 ILE A O 1
ATOM 2330 N N . ASP A 1 316 ? -6.748 3.073 38.759 1.00 69.31 316 ASP A N 1
ATOM 2331 C CA . ASP A 1 316 ? -6.321 3.919 37.635 1.00 69.31 316 ASP A CA 1
ATOM 2332 C C . ASP A 1 316 ? -4.788 4.104 37.552 1.00 69.31 316 ASP A C 1
ATOM 2334 O O . ASP A 1 316 ? -4.181 4.009 36.482 1.00 69.31 316 ASP A O 1
ATOM 2338 N N . LYS A 1 317 ? -4.110 4.297 38.690 1.00 72.06 317 LYS A N 1
ATOM 2339 C CA . LYS A 1 317 ? -2.639 4.378 38.715 1.00 72.06 317 LYS A CA 1
ATOM 2340 C C . LYS A 1 317 ? -1.989 3.034 38.395 1.00 72.06 317 LYS A C 1
ATOM 2342 O O . LYS A 1 317 ? -1.027 2.989 37.634 1.00 72.06 317 LYS A O 1
ATOM 2347 N N . LEU A 1 318 ? -2.537 1.952 38.942 1.00 70.31 318 LEU A N 1
ATOM 2348 C CA . LEU A 1 318 ? -2.031 0.590 38.758 1.00 70.31 318 LEU A CA 1
ATOM 2349 C C . LEU A 1 318 ? -2.325 0.035 37.351 1.00 70.31 318 LEU A C 1
ATOM 2351 O O . LEU A 1 318 ? -1.609 -0.837 36.870 1.00 70.31 318 LEU A O 1
ATOM 2355 N N . THR A 1 319 ? -3.353 0.538 36.657 1.00 67.00 319 THR A N 1
ATOM 2356 C CA . THR A 1 319 ? -3.616 0.214 35.244 1.00 67.00 319 THR A CA 1
ATOM 2357 C C . THR A 1 319 ? -2.603 0.850 34.298 1.00 67.00 319 THR A C 1
ATOM 2359 O O . THR A 1 319 ? -2.306 0.288 33.246 1.00 67.00 319 THR A O 1
ATOM 2362 N N . ASN A 1 320 ? -2.062 2.012 34.670 1.00 66.81 320 ASN A N 1
ATOM 2363 C CA . ASN A 1 320 ? -1.161 2.805 33.833 1.00 66.81 320 ASN A CA 1
ATOM 2364 C C . ASN A 1 320 ? 0.331 2.526 34.098 1.00 66.81 320 ASN A C 1
ATOM 2366 O O . ASN A 1 320 ? 1.175 2.991 33.336 1.00 66.81 320 ASN A O 1
ATOM 2370 N N . SER A 1 321 ? 0.675 1.756 35.137 1.00 63.59 321 SER A N 1
ATOM 2371 C CA . SER A 1 321 ? 2.064 1.412 35.484 1.00 63.59 321 SER A CA 1
ATOM 2372 C C . SER A 1 321 ? 2.667 0.274 34.646 1.00 63.59 321 SER A C 1
ATOM 2374 O O . SER A 1 321 ? 3.837 -0.045 34.816 1.00 63.59 321 SER A O 1
ATOM 2376 N N . GLY A 1 322 ? 1.901 -0.327 33.726 1.00 57.84 322 GLY A N 1
ATOM 2377 C CA . GLY A 1 322 ? 2.337 -1.465 32.902 1.00 57.84 322 GLY A CA 1
ATOM 2378 C C . GLY A 1 322 ? 2.073 -2.843 33.525 1.00 57.84 322 GLY A C 1
ATOM 2379 O O . GLY A 1 322 ? 2.074 -3.836 32.802 1.00 57.84 322 GLY A O 1
ATOM 2380 N N . ASP A 1 323 ? 1.731 -2.899 34.817 1.00 61.41 323 ASP A N 1
ATOM 2381 C CA . ASP A 1 323 ? 1.530 -4.138 35.589 1.00 61.41 323 ASP A CA 1
ATOM 2382 C C . ASP A 1 323 ? 0.057 -4.521 35.800 1.00 61.41 323 ASP A C 1
ATOM 2384 O O . ASP A 1 323 ? -0.261 -5.374 36.628 1.00 61.41 323 ASP A O 1
ATOM 2388 N N . PHE A 1 324 ? -0.870 -3.945 35.026 1.00 65.31 324 PHE A N 1
ATOM 2389 C CA . PHE A 1 324 ? -2.311 -4.181 35.184 1.00 65.31 324 PHE A CA 1
ATOM 2390 C C . PHE A 1 324 ? -2.699 -5.666 35.228 1.00 65.31 324 PHE A C 1
ATOM 2392 O O . PHE A 1 324 ? -3.552 -6.056 36.022 1.00 65.31 324 PHE A O 1
ATOM 2399 N N . GLY A 1 325 ? -2.077 -6.500 34.388 1.00 62.66 325 GLY A N 1
ATOM 2400 C CA . GLY A 1 325 ? -2.340 -7.942 34.373 1.00 62.66 325 GLY A CA 1
ATOM 2401 C C . GLY A 1 325 ? -1.966 -8.617 35.693 1.00 62.66 325 GLY A C 1
ATOM 2402 O O . GLY A 1 325 ? -2.709 -9.463 36.183 1.00 62.66 325 GLY A O 1
ATOM 2403 N N . THR A 1 326 ? -0.860 -8.190 36.299 1.00 66.75 326 THR A N 1
ATOM 2404 C CA . THR A 1 326 ? -0.376 -8.667 37.597 1.00 66.75 326 THR A CA 1
ATOM 2405 C C . THR A 1 326 ? -1.265 -8.164 38.735 1.00 66.75 326 THR A C 1
ATOM 2407 O O . THR A 1 326 ? -1.643 -8.936 39.613 1.00 66.75 326 THR A O 1
ATOM 2410 N N . THR A 1 327 ? -1.671 -6.892 38.685 1.00 65.12 327 THR A N 1
ATOM 2411 C CA . THR A 1 327 ? -2.643 -6.298 39.614 1.00 65.12 327 THR A CA 1
ATOM 2412 C C . THR A 1 327 ? -3.973 -7.042 39.574 1.00 65.12 327 THR A C 1
ATOM 2414 O O . THR A 1 327 ? -4.509 -7.405 40.614 1.00 65.12 327 THR A O 1
ATOM 2417 N N . LEU A 1 328 ? -4.508 -7.309 38.379 1.00 67.19 328 LEU A N 1
ATOM 2418 C CA . LEU A 1 328 ? -5.779 -8.009 38.207 1.00 67.19 328 LEU A CA 1
ATOM 2419 C C . LEU A 1 328 ? -5.698 -9.460 38.698 1.00 67.19 328 LEU A C 1
ATOM 2421 O O . LEU A 1 328 ? -6.627 -9.920 39.356 1.00 67.19 328 LEU A O 1
ATOM 2425 N N . ALA A 1 329 ? -4.585 -10.151 38.425 1.00 65.88 329 ALA A N 1
ATOM 2426 C CA . ALA A 1 329 ? -4.346 -11.518 38.884 1.00 65.88 329 ALA A CA 1
ATOM 2427 C C . ALA A 1 329 ? -4.251 -11.637 40.413 1.00 65.88 329 ALA A C 1
ATOM 2429 O O . ALA A 1 329 ? -4.552 -12.692 40.950 1.00 65.88 329 ALA A O 1
ATOM 2430 N N . PHE A 1 330 ? -3.860 -10.576 41.125 1.00 65.88 330 PHE A N 1
ATOM 2431 C CA . PHE A 1 330 ? -3.861 -10.575 42.590 1.00 65.88 330 PHE A CA 1
ATOM 2432 C C . PHE A 1 330 ? -5.281 -10.577 43.190 1.00 65.88 330 PHE A C 1
ATOM 2434 O O . PHE A 1 330 ? -5.486 -11.092 44.288 1.00 65.88 330 PHE A O 1
ATOM 2441 N N . PHE A 1 331 ? -6.262 -9.989 42.498 1.00 63.44 331 PHE A N 1
ATOM 2442 C CA . PHE A 1 331 ? -7.640 -9.852 42.992 1.00 63.44 331 PHE A CA 1
ATOM 2443 C C . PHE A 1 331 ? -8.597 -10.958 42.514 1.00 63.44 331 PHE A C 1
ATOM 2445 O O . PHE A 1 331 ? -9.786 -10.891 42.836 1.00 63.44 331 PHE A O 1
ATOM 2452 N N . TRP A 1 332 ? -8.098 -11.941 41.760 1.00 48.50 332 TRP A N 1
ATOM 2453 C CA . TRP A 1 332 ? -8.836 -13.106 41.256 1.00 48.50 332 TRP A CA 1
ATOM 2454 C C . TRP A 1 332 ? -8.371 -14.389 41.944 1.00 48.50 332 TRP A C 1
ATOM 2456 O O . TRP A 1 332 ? -9.251 -15.223 42.255 1.00 48.50 332 TRP A O 1
#

Sequence (332 aa):
AKQANDKDSAYATLAATAGHKLSQARADYSSVLYKLTAVISAINNRIAALKELTRLSPGKSLQRQVATPGNEDSTFGAGGKKCEIKTKATSTTFEFCQPKMTNPGQMQHAAKTLDKVGTLKLIKDDAFDFQELTPTAVAKGSPSSISAPDDDDKHCYNGGCGKTGRTVALGIEMIAVTATNIAAAATDLTADSQPTSQCKTFTANTNEQLTTAEELAAAICNARAAAKPPIPTMNESSYETLTSDDTVKEIALMITDPEKGTAKTAGATREKAKTAAVKVVFGKTTVDIETKFLDPLKEKELKYNLGETKEQGSIDKLTNSGDFGTTLAFFW

Foldseek 3Di:
DPQDDLQVLLVQLQVVVQVVLVVVLVVLVVVLVVLVVLLVVLVVLQVVLVVVLLQQQQPDFWDKAWKDKDAADPPPGHLDIDIDIDTHRDGDDDDDDDPPPVDVVVVVVCVVCLLFFFKDWAFAPQSSDDWDKDWAKDWAADQSPFDDIDRVQ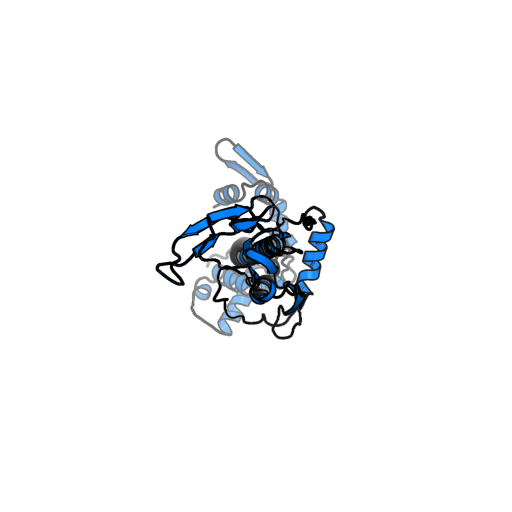RWTADDADDDVGTRTTIDTPTTDTPRRPRGTDIDGLAPVSGSPHHGDDDDDDPDPSHSGPNNSSPSSSVSVVSDDDRRDHSLRAWLVNLLVDVSSLLSLLCSPPVPLSPDPDDDDVNVVSSNVSSCSNQNDNPDGCCVPRVVVQQPDWDWDDDDPDIDIHGLVVCCPPPCNVVVVVVVD

Secondary structure (DSSP, 8-state):
-----HHHHHHHHHHHHHHHHHHHHHHHHHHHHHHHHHHHHHHHHHHHHHHHHHHH--SSPPEEEEEEEEEEETTTEEEEEEEEEEEE---PPP------TT-HHHHHHHHHHHTT-SEEEEE-GGGGSPPPEEEEEEEES-GGG--EEETTTTEEEESSSSTTT-SEEEEEEEEEEPPP---EEEEESBTTS-TTSPBPP-PPPS-TT---HHHHHHHHHHHHHH-PPPPPPGGG--HHHHHH-HHHHHHHHHHH-HHHHHS---SHHHHHHHHHHHHHHH-STT--HIIIIIHHHHH-EEEEEETTEEEEEEHHHHHHSS-HHHHHHHT-